Protein AF-A0A396HVI2-F1 (afdb_monomer)

pLDDT: mean 75.85, std 18.49, range [33.06, 92.75]

Mean predicted aligned error: 13.41 Å

Nearest PDB structures (foldseek):
  4oe9-assembly2_B  TM=3.916E-01  e=4.021E+00  Homo sapiens
  8y6v-assembly1_F  TM=2.993E-01  e=3.820E+00  Phikzvirus phiKZ

Organism: Medicago truncatula (NCBI:txid3880)

Secondary structure (DSSP, 8-state):
--HHHHHHHHHHHHHHHHHHHHHHHHTT---PPP-TT-----THHHHHH-TTTS-TT-S-GGG-HHHHHHHHHHHHHHS---GGGHHHHHHHHHHHHHHHHHHHIIIIIIS-SSHHHHHHT--TTS-HHHHHHHHHHTTSHHHHHHHHHHHHHHHH------STT--HHHHHHHH--

Sequence (177 aa):
MSLDEYFKRSREQLEAEESENEELDREQEVEGEINYENDDGDNSMEVARMSDLCPLTYTNWKAIPKKKKTIWAYVNKRYIVPEKGQKDVYAIINDAWRRYKWLIKKNHFTKYRNLRERLKNRPDGILEAHFKKLMTYWRYEAIREISHQNAKNIDKQKWRHRAGSISFAVIRERLSK

Foldseek 3Di:
DDPVVVVVVVVVVVVVVVVVVVVVVVVVPPDDDDPPPDPDDDPLLVQLLQCVQNNPLDPDLVVSPVRLVVSVVVCVVVDVDDPVCSVVSSVSSRVSNVVVNVVLCVPQVVVDDDPVRSLVPDDPSHDSVSSNSSNVVCPDPVNVVVVVVVVVVSVPCPDRDPCPPDDPVNVVVVVVD

InterPro domains:
  IPR004252 Probable transposase, Ptta/En/Spm, plant [PF03004] (128-175)

Radius of gyration: 19.96 Å; Cα contacts (8 Å, |Δi|>4): 74; chains: 1; bounding box: 47×50×61 Å

Solvent-accessible surface area (backbone atoms only — not comparable to full-atom values): 10732 Å² total; per-residue (Å²): 133,54,73,67,54,53,55,49,53,53,46,55,50,48,53,51,50,48,54,56,45,55,59,49,45,73,76,54,80,78,78,66,90,71,82,87,78,79,88,69,91,58,72,70,48,53,56,25,60,35,57,88,59,38,49,77,74,54,93,49,75,83,76,47,62,89,36,49,65,57,44,50,54,54,47,57,72,78,40,96,70,61,78,87,49,50,65,58,52,51,50,53,34,48,51,40,30,52,52,50,52,50,49,50,40,54,68,32,52,70,64,35,94,45,70,70,55,26,65,71,58,58,60,89,85,49,59,66,71,48,50,52,51,46,58,56,52,62,63,37,64,71,55,41,49,55,54,49,51,53,53,53,52,56,75,66,56,85,74,74,90,78,60,74,96,52,51,70,68,61,53,51,61,67,71,74,112

Structure (mmCIF, N/CA/C/O backbone):
data_AF-A0A396HVI2-F1
#
_entry.id   AF-A0A396HVI2-F1
#
loop_
_atom_site.group_PDB
_atom_site.id
_atom_site.type_symbol
_atom_site.label_atom_id
_atom_site.label_alt_id
_atom_site.label_comp_id
_atom_site.label_asym_id
_atom_site.label_entity_id
_atom_site.label_seq_id
_atom_site.pdbx_PDB_ins_code
_atom_site.Cartn_x
_atom_site.Cartn_y
_atom_site.Cartn_z
_atom_site.occupancy
_atom_site.B_iso_or_equiv
_atom_site.auth_seq_id
_atom_site.auth_comp_id
_atom_site.auth_asym_id
_atom_site.auth_atom_id
_atom_site.pdbx_PDB_model_num
ATOM 1 N N . MET A 1 1 ? 17.081 29.069 -5.333 1.00 49.12 1 MET A N 1
ATOM 2 C CA . MET A 1 1 ? 17.393 27.762 -4.724 1.00 49.12 1 MET A CA 1
ATOM 3 C C . MET A 1 1 ? 18.249 26.986 -5.694 1.00 49.12 1 MET A C 1
ATOM 5 O O . MET A 1 1 ? 17.825 26.796 -6.831 1.00 49.12 1 MET A O 1
ATOM 9 N N . SER A 1 2 ? 19.450 26.610 -5.266 1.00 59.50 2 SER A N 1
ATOM 10 C CA . SER A 1 2 ? 20.326 25.725 -6.043 1.00 59.50 2 SER A CA 1
ATOM 11 C C . SER A 1 2 ? 19.759 24.298 -6.050 1.00 59.50 2 SER A C 1
ATOM 13 O O . SER A 1 2 ? 19.070 23.904 -5.107 1.00 59.50 2 SER A O 1
ATOM 15 N N . LEU A 1 3 ? 20.049 23.509 -7.088 1.00 40.81 3 LEU A N 1
ATOM 16 C CA . LEU A 1 3 ? 19.709 22.078 -7.133 1.00 40.81 3 LEU A CA 1
ATOM 17 C C . LEU A 1 3 ? 20.265 21.325 -5.915 1.00 40.81 3 LEU A C 1
ATOM 19 O O . LEU A 1 3 ? 19.586 20.460 -5.366 1.00 40.81 3 LEU A O 1
ATOM 23 N N . ASP A 1 4 ? 21.440 21.722 -5.432 1.00 51.38 4 ASP A N 1
ATOM 24 C CA . ASP A 1 4 ? 22.059 21.140 -4.237 1.00 51.38 4 ASP A CA 1
ATOM 25 C C . ASP A 1 4 ? 21.243 21.411 -2.968 1.00 51.38 4 ASP A C 1
ATOM 27 O O . ASP A 1 4 ? 21.142 20.569 -2.078 1.00 51.38 4 ASP A O 1
ATOM 31 N N . GLU A 1 5 ? 20.586 22.566 -2.916 1.00 44.84 5 GLU A N 1
ATOM 32 C CA . GLU A 1 5 ? 19.732 22.995 -1.810 1.00 44.84 5 GLU A CA 1
ATOM 33 C C . GLU A 1 5 ? 18.404 22.217 -1.801 1.00 44.84 5 GLU A C 1
ATOM 35 O O . GLU A 1 5 ? 17.898 21.846 -0.742 1.00 44.84 5 GLU A O 1
ATOM 40 N N . TYR A 1 6 ? 17.879 21.881 -2.987 1.00 52.41 6 TYR A N 1
ATOM 41 C CA . TYR A 1 6 ? 16.713 21.009 -3.154 1.00 52.41 6 TYR A CA 1
ATOM 42 C C . TYR A 1 6 ? 17.008 19.568 -2.718 1.00 52.41 6 TYR A C 1
ATOM 44 O O . TYR A 1 6 ? 16.232 18.980 -1.964 1.00 52.41 6 TYR A O 1
ATOM 52 N N . PHE A 1 7 ? 18.145 19.003 -3.137 1.00 46.81 7 PHE A N 1
ATOM 53 C CA . PHE A 1 7 ? 18.528 17.642 -2.749 1.00 46.81 7 PHE A CA 1
ATOM 54 C C . PHE A 1 7 ? 18.887 17.526 -1.270 1.00 46.81 7 PHE A C 1
ATOM 56 O O . PHE A 1 7 ? 18.621 16.488 -0.668 1.00 46.81 7 PHE A O 1
ATOM 63 N N . LYS A 1 8 ? 19.460 18.575 -0.672 1.00 50.91 8 LYS A N 1
ATOM 64 C CA . LYS A 1 8 ? 19.724 18.621 0.769 1.00 50.91 8 LYS A CA 1
ATOM 65 C C . LYS A 1 8 ? 18.421 18.644 1.568 1.00 50.91 8 LYS A C 1
ATOM 67 O O . LYS A 1 8 ? 18.221 17.781 2.412 1.00 50.91 8 LYS A O 1
ATOM 72 N N . ARG A 1 9 ? 17.483 19.519 1.197 1.00 53.75 9 ARG A N 1
ATOM 73 C CA . ARG A 1 9 ? 16.161 19.608 1.831 1.00 53.75 9 ARG A CA 1
ATOM 74 C C . ARG A 1 9 ? 15.323 18.340 1.641 1.00 53.75 9 ARG A C 1
ATOM 76 O O . ARG A 1 9 ? 14.598 17.948 2.544 1.00 53.75 9 ARG A O 1
ATOM 83 N N . SER A 1 10 ? 15.443 17.674 0.491 1.00 46.75 10 SER A N 1
ATOM 84 C CA . SER A 1 10 ? 14.795 16.379 0.248 1.00 46.75 10 SER A CA 1
ATOM 85 C C . SER A 1 10 ? 15.409 15.251 1.081 1.00 46.75 10 SER A C 1
ATOM 87 O O . SER A 1 10 ? 14.686 14.329 1.438 1.00 46.75 10 SER A O 1
ATOM 89 N N . ARG A 1 11 ? 16.713 15.305 1.388 1.00 53.44 11 ARG A N 1
ATOM 90 C CA . ARG A 1 11 ? 17.387 14.349 2.283 1.00 53.44 11 ARG A CA 1
ATOM 91 C C . ARG A 1 11 ? 16.994 14.569 3.736 1.00 53.44 11 ARG A C 1
ATOM 93 O O . ARG A 1 11 ? 16.612 13.620 4.393 1.00 53.44 11 ARG A O 1
ATOM 100 N N . GLU A 1 12 ? 16.983 15.821 4.181 1.00 63.78 12 GLU A N 1
ATOM 101 C CA . GLU A 1 12 ? 16.553 16.197 5.532 1.00 63.78 12 GLU A CA 1
ATOM 102 C C . GLU A 1 12 ? 15.078 15.831 5.775 1.00 63.78 12 GLU A C 1
ATOM 104 O O . GLU A 1 12 ? 14.719 15.388 6.861 1.00 63.78 12 GLU A O 1
ATOM 109 N N . GLN A 1 13 ? 14.217 15.949 4.754 1.00 50.44 13 GLN A N 1
ATOM 110 C CA . GLN A 1 13 ? 12.833 15.464 4.823 1.00 50.44 13 GLN A CA 1
ATOM 111 C C . GLN A 1 13 ? 12.737 13.938 4.879 1.00 50.44 13 GLN A C 1
ATOM 113 O O . GLN A 1 13 ? 11.903 13.427 5.616 1.00 50.44 13 GLN A O 1
ATOM 118 N N . LEU A 1 14 ? 13.585 13.219 4.138 1.00 53.81 14 LEU A N 1
ATOM 119 C CA . LEU A 1 14 ? 13.638 11.757 4.188 1.00 53.81 14 LEU A CA 1
ATOM 120 C C . LEU A 1 14 ? 14.169 11.255 5.533 1.00 53.81 14 LEU A C 1
ATOM 122 O O . LEU A 1 14 ? 13.610 10.308 6.057 1.00 53.81 14 LEU A O 1
ATOM 126 N N . GLU A 1 15 ? 15.178 11.905 6.112 1.00 69.81 15 GLU A N 1
ATOM 127 C CA . GLU A 1 15 ? 15.745 11.563 7.424 1.00 69.81 15 GLU A CA 1
ATOM 128 C C . GLU A 1 15 ? 14.756 11.873 8.562 1.00 69.81 15 GLU A C 1
ATOM 130 O O . GLU A 1 15 ? 14.606 11.080 9.491 1.00 69.81 15 GLU A O 1
ATOM 135 N N . ALA A 1 16 ? 14.015 12.984 8.466 1.00 64.62 16 ALA A N 1
ATOM 136 C CA . ALA A 1 16 ? 12.929 13.294 9.395 1.00 64.62 16 ALA A CA 1
ATOM 137 C C . ALA A 1 16 ? 11.780 12.275 9.280 1.00 64.62 16 ALA A C 1
ATOM 139 O O . ALA A 1 16 ? 11.329 11.755 10.300 1.00 64.62 16 ALA A O 1
ATOM 140 N N . GLU A 1 17 ? 11.362 11.929 8.056 1.00 53.12 17 GLU A N 1
ATOM 141 C CA . GLU A 1 17 ? 10.369 10.874 7.810 1.00 53.12 17 GLU A CA 1
ATOM 142 C C . GLU A 1 17 ? 10.871 9.496 8.267 1.00 53.12 17 GLU A C 1
ATOM 144 O O . GLU A 1 17 ? 10.080 8.699 8.758 1.00 53.12 17 GLU A O 1
ATOM 149 N N . GLU A 1 18 ? 12.161 9.192 8.131 1.00 60.28 18 GLU A N 1
ATOM 150 C CA . GLU A 1 18 ? 12.766 7.930 8.567 1.00 60.28 18 GLU A CA 1
ATOM 151 C C . GLU A 1 18 ? 12.782 7.836 10.095 1.00 60.28 18 GLU A C 1
ATOM 153 O O . GLU A 1 18 ? 12.349 6.821 10.627 1.00 60.28 18 GLU A O 1
ATOM 158 N N . SER A 1 19 ? 13.123 8.918 10.804 1.00 48.38 19 SER A N 1
ATOM 159 C CA . SER A 1 19 ? 13.062 8.967 12.274 1.00 48.38 19 SER A CA 1
ATOM 160 C C . SER A 1 19 ? 11.633 8.864 12.830 1.00 48.38 19 SER A C 1
ATOM 162 O O . SER A 1 19 ? 11.393 8.153 13.807 1.00 48.38 19 SER A O 1
ATOM 164 N N . GLU A 1 20 ? 10.662 9.506 12.174 1.00 51.38 20 GLU A N 1
ATOM 165 C CA . GLU A 1 20 ? 9.251 9.460 12.569 1.00 51.38 20 GLU A CA 1
ATOM 166 C C . GLU A 1 20 ? 8.643 8.080 12.250 1.00 51.38 20 GLU A C 1
ATOM 168 O O . GLU A 1 20 ? 7.840 7.552 13.020 1.00 51.38 20 GLU A O 1
ATOM 173 N N . ASN A 1 21 ? 9.072 7.443 11.152 1.00 42.28 21 ASN A N 1
ATOM 174 C CA . ASN A 1 21 ? 8.710 6.062 10.829 1.00 42.28 21 ASN A CA 1
ATOM 175 C C . ASN A 1 21 ? 9.375 5.050 11.772 1.00 42.28 21 ASN A C 1
ATOM 177 O O . ASN A 1 21 ? 8.723 4.080 12.124 1.00 42.28 21 ASN A O 1
ATOM 181 N N . GLU A 1 22 ? 10.605 5.275 12.237 1.00 46.59 22 GLU A N 1
ATOM 182 C CA . GLU A 1 22 ? 11.300 4.386 13.181 1.00 46.59 22 GLU A CA 1
ATOM 183 C C . GLU A 1 22 ? 10.662 4.421 14.585 1.00 46.59 22 GLU A C 1
ATOM 185 O O . GLU A 1 22 ? 10.587 3.407 15.284 1.00 46.59 22 GLU A O 1
ATOM 190 N N . GLU A 1 23 ? 10.134 5.579 14.995 1.00 45.97 23 GLU A N 1
ATOM 191 C CA . GLU A 1 23 ? 9.351 5.728 16.226 1.00 45.97 23 GLU A CA 1
ATOM 192 C C . GLU A 1 23 ? 7.940 5.120 16.097 1.00 45.97 23 GLU A C 1
ATOM 194 O O . GLU A 1 23 ? 7.462 4.473 17.029 1.00 45.97 23 GLU A O 1
ATOM 199 N N . LEU A 1 24 ? 7.316 5.217 14.916 1.00 35.12 24 LEU A N 1
ATOM 200 C CA . LEU A 1 24 ? 6.024 4.589 14.600 1.00 35.12 24 LEU A CA 1
ATOM 201 C C . LEU A 1 24 ? 6.107 3.073 14.345 1.00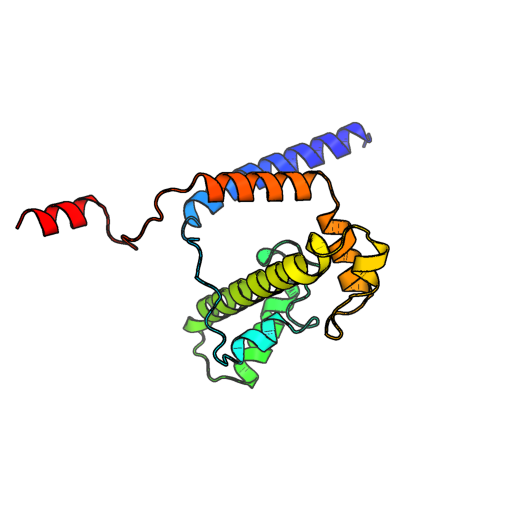 35.12 24 LEU A C 1
ATOM 203 O O . LEU A 1 24 ? 5.126 2.369 14.595 1.00 35.12 24 LEU A O 1
ATOM 207 N N . ASP A 1 25 ? 7.242 2.568 13.864 1.00 38.75 25 ASP A N 1
ATOM 208 C CA . ASP A 1 25 ? 7.501 1.141 13.646 1.00 38.75 25 ASP A CA 1
ATOM 209 C C . ASP A 1 25 ? 7.704 0.415 14.984 1.00 38.75 25 ASP A C 1
ATOM 211 O O . ASP A 1 25 ? 7.215 -0.705 15.145 1.00 38.75 25 ASP A O 1
ATOM 215 N N . ARG A 1 26 ? 8.279 1.083 16.000 1.00 42.12 26 ARG A N 1
ATOM 216 C CA . ARG A 1 26 ? 8.280 0.580 17.391 1.00 42.12 26 ARG A CA 1
ATOM 217 C C . ARG A 1 26 ? 6.870 0.400 17.962 1.00 42.12 26 ARG A C 1
ATOM 219 O O . ARG A 1 26 ? 6.659 -0.486 18.786 1.00 42.12 26 ARG A O 1
ATOM 226 N N . GLU A 1 27 ? 5.900 1.195 17.513 1.00 41.16 27 GLU A N 1
ATOM 227 C CA . GLU A 1 27 ? 4.490 1.065 17.907 1.00 41.16 27 GLU A CA 1
ATOM 228 C C . GLU A 1 27 ? 3.679 0.116 16.992 1.00 41.16 27 GLU A C 1
ATOM 230 O O . GLU A 1 27 ? 2.526 -0.192 17.300 1.00 41.16 27 GLU A O 1
ATOM 235 N N . GLN A 1 28 ? 4.259 -0.383 15.886 1.00 40.81 28 GLN A N 1
ATOM 236 C CA . GLN A 1 28 ? 3.596 -1.241 14.885 1.00 40.81 28 GLN A CA 1
ATOM 237 C C . GLN A 1 28 ? 4.201 -2.647 14.720 1.00 40.81 28 GLN A C 1
ATOM 239 O O . GLN A 1 28 ? 3.742 -3.398 13.855 1.00 40.81 28 GLN A O 1
ATOM 244 N N . GLU A 1 29 ? 5.144 -3.073 15.566 1.00 37.97 29 GLU A N 1
ATOM 245 C CA . GLU A 1 29 ? 5.654 -4.457 15.598 1.00 37.97 29 GLU A CA 1
ATOM 246 C C . GLU A 1 29 ? 4.621 -5.472 16.145 1.00 37.97 29 GLU A C 1
ATOM 248 O O . GLU A 1 29 ? 4.797 -6.123 17.174 1.00 37.97 29 GLU A O 1
ATOM 253 N N . VAL A 1 30 ? 3.531 -5.669 15.402 1.00 39.03 30 VAL A N 1
ATOM 254 C CA . VAL A 1 30 ? 2.713 -6.890 15.417 1.00 39.03 30 VAL A CA 1
ATOM 255 C C . VAL A 1 30 ? 2.383 -7.263 13.971 1.00 39.03 30 VAL A C 1
ATOM 257 O O . VAL A 1 30 ? 1.229 -7.288 13.565 1.00 39.03 30 VAL A O 1
ATOM 260 N N . GLU A 1 31 ? 3.395 -7.574 13.163 1.00 39.44 31 GLU A N 1
ATOM 261 C CA . GLU A 1 31 ? 3.181 -8.285 11.897 1.00 39.44 31 GLU A CA 1
ATOM 262 C C . GLU A 1 31 ? 3.987 -9.576 11.875 1.00 39.44 31 GLU A C 1
ATOM 264 O O . GLU A 1 31 ? 5.091 -9.676 11.342 1.00 39.44 31 GLU A O 1
ATOM 269 N N . GLY A 1 32 ? 3.398 -10.597 12.498 1.00 36.00 32 GLY A N 1
ATOM 270 C CA . GLY A 1 32 ? 3.704 -11.977 12.157 1.00 36.00 32 GLY A CA 1
ATOM 271 C C . GLY A 1 32 ? 3.030 -12.364 10.839 1.00 36.00 32 GLY A C 1
ATOM 272 O O . GLY A 1 32 ? 1.969 -11.831 10.524 1.00 36.00 32 GLY A O 1
ATOM 273 N N . GLU A 1 33 ? 3.617 -13.294 10.073 1.00 36.81 33 GLU A N 1
ATOM 274 C CA . GLU A 1 33 ? 2.933 -13.897 8.920 1.00 36.81 33 GLU A CA 1
ATOM 275 C C . GLU A 1 33 ? 1.576 -14.403 9.378 1.00 36.81 33 GLU A C 1
ATOM 277 O O . GLU A 1 33 ? 1.445 -15.315 10.198 1.00 36.81 33 GLU A O 1
ATOM 282 N N . ILE A 1 34 ? 0.566 -13.790 8.798 1.00 35.66 34 ILE A N 1
ATOM 283 C CA . ILE A 1 34 ? -0.758 -14.346 8.713 1.00 35.66 34 ILE A CA 1
ATOM 284 C C . ILE A 1 34 ? -0.641 -15.385 7.595 1.00 35.66 34 ILE A C 1
ATOM 286 O O . ILE A 1 34 ? -0.255 -15.040 6.480 1.00 35.66 34 ILE A O 1
ATOM 290 N N . ASN A 1 35 ? -0.893 -16.662 7.881 1.00 33.06 35 ASN A N 1
ATOM 291 C CA . ASN A 1 35 ? -1.005 -17.669 6.826 1.00 33.06 35 ASN A CA 1
ATOM 292 C C . ASN A 1 35 ? -2.183 -17.276 5.922 1.00 33.06 35 ASN A C 1
ATOM 294 O O . ASN A 1 35 ? -3.342 -17.364 6.321 1.00 33.06 35 ASN A O 1
ATOM 298 N N . TYR A 1 36 ? -1.871 -16.803 4.714 1.00 46.31 36 TYR A N 1
ATOM 299 C CA . TYR A 1 36 ? -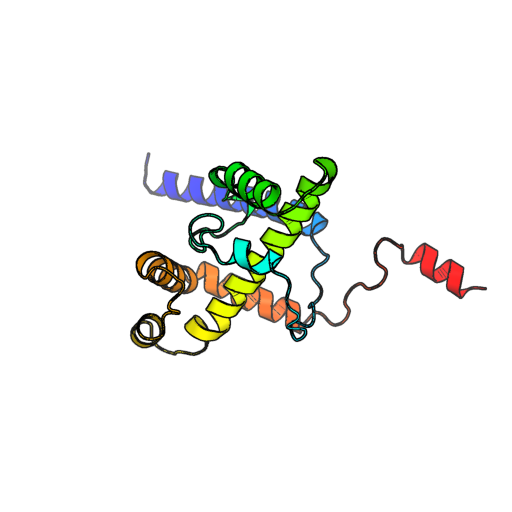2.822 -16.280 3.727 1.00 46.31 36 TYR A CA 1
ATOM 300 C C . TYR A 1 36 ? -3.467 -17.388 2.871 1.00 46.31 36 TYR A C 1
ATOM 302 O O . TYR A 1 36 ? -3.700 -17.177 1.683 1.00 46.31 36 TYR A O 1
ATOM 310 N N . GLU A 1 37 ? -3.700 -18.576 3.435 1.00 37.75 37 GLU A N 1
ATOM 311 C CA . GLU A 1 37 ? -4.298 -19.715 2.712 1.00 37.75 37 GLU A CA 1
ATOM 312 C C . GLU A 1 37 ? -5.804 -19.885 2.951 1.00 37.75 37 GLU A C 1
ATOM 314 O O . GLU A 1 37 ? -6.431 -20.693 2.278 1.00 37.75 37 GLU A O 1
ATOM 319 N N . ASN A 1 38 ? -6.420 -19.083 3.820 1.00 34.91 38 ASN A N 1
ATOM 320 C CA . ASN A 1 38 ? -7.862 -19.165 4.050 1.00 34.91 38 ASN A CA 1
ATOM 321 C C . ASN A 1 38 ? -8.591 -18.137 3.174 1.00 34.91 38 ASN A C 1
ATOM 323 O O . ASN A 1 38 ? -8.769 -16.973 3.544 1.00 34.91 38 ASN A O 1
ATOM 327 N N . ASP A 1 39 ? -8.930 -18.588 1.969 1.00 50.47 39 ASP A N 1
ATOM 328 C CA . ASP A 1 39 ? -9.893 -17.973 1.061 1.00 50.47 39 ASP A CA 1
ATOM 329 C C . ASP A 1 39 ? -11.306 -18.312 1.544 1.00 50.47 39 ASP A C 1
ATOM 331 O O . ASP A 1 39 ? -11.858 -19.334 1.166 1.00 50.47 39 ASP A O 1
ATOM 335 N N . ASP A 1 40 ? -11.878 -17.462 2.396 1.00 33.25 40 ASP A N 1
ATOM 336 C CA . ASP A 1 40 ? -13.290 -17.548 2.769 1.00 33.25 40 ASP A CA 1
ATOM 337 C C . ASP A 1 40 ? -13.925 -16.149 2.719 1.00 33.25 40 ASP A C 1
ATOM 339 O O . ASP A 1 40 ? -13.947 -15.395 3.689 1.00 33.25 40 ASP A O 1
ATOM 343 N N . GLY A 1 41 ? -14.415 -15.782 1.533 1.00 39.22 41 GLY A N 1
ATOM 344 C CA . GLY A 1 41 ? -15.732 -15.153 1.364 1.00 39.22 41 GLY A CA 1
ATOM 345 C C . GLY A 1 41 ? -16.060 -13.805 2.024 1.00 39.22 41 GLY A C 1
ATOM 346 O O . GLY A 1 41 ? -17.235 -13.445 2.033 1.00 39.22 41 GLY A O 1
ATOM 347 N N . ASP A 1 42 ? -15.108 -13.033 2.552 1.00 39.12 42 ASP A N 1
ATOM 348 C CA . ASP A 1 42 ? -15.434 -11.740 3.169 1.00 39.12 42 ASP A CA 1
ATOM 349 C C . ASP A 1 42 ? -15.503 -10.597 2.135 1.00 39.12 42 ASP A C 1
ATOM 351 O O . ASP A 1 42 ? -14.499 -10.103 1.609 1.00 39.12 42 ASP A O 1
ATOM 355 N N . ASN A 1 43 ? -16.725 -10.134 1.872 1.00 43.56 43 ASN A N 1
ATOM 356 C CA . ASN A 1 43 ? -17.064 -9.031 0.968 1.00 43.56 43 ASN A CA 1
ATOM 357 C C . ASN A 1 43 ? -16.404 -7.688 1.384 1.00 43.56 43 ASN A C 1
ATOM 359 O O . ASN A 1 43 ? -16.316 -6.746 0.591 1.00 43.56 43 ASN A O 1
ATOM 363 N N . SER A 1 44 ? -15.859 -7.605 2.605 1.00 47.56 44 SER A N 1
ATOM 364 C CA . SER A 1 44 ? -14.961 -6.536 3.075 1.00 47.56 44 SER A CA 1
ATOM 365 C C . SER A 1 44 ? -13.708 -6.371 2.200 1.00 47.56 44 SER A C 1
ATOM 367 O O . SER A 1 44 ? -13.195 -5.258 2.046 1.00 47.56 44 SER A O 1
ATOM 369 N N . MET A 1 45 ? -13.237 -7.455 1.565 1.00 59.81 45 MET A N 1
ATOM 370 C CA . MET A 1 45 ? -12.097 -7.421 0.642 1.00 59.81 45 MET A CA 1
ATOM 371 C C . MET A 1 45 ? -12.400 -6.692 -0.672 1.00 59.81 45 MET A C 1
ATOM 373 O O . MET A 1 45 ? -11.468 -6.217 -1.326 1.00 59.81 45 MET A O 1
ATOM 377 N N . GLU A 1 46 ? -13.669 -6.586 -1.078 1.00 75.62 46 GLU A N 1
ATOM 378 C CA . GLU A 1 46 ? -14.048 -5.980 -2.360 1.00 75.62 46 GLU A CA 1
ATOM 379 C C . GLU A 1 46 ? -13.687 -4.485 -2.387 1.00 75.62 46 GLU A C 1
ATOM 381 O O . GLU A 1 46 ? -13.056 -4.011 -3.333 1.00 75.62 46 GLU A O 1
ATOM 386 N N . VAL A 1 47 ? -13.971 -3.762 -1.295 1.00 84.56 47 VAL A N 1
ATOM 387 C CA . VAL A 1 47 ? -13.701 -2.315 -1.153 1.00 84.56 47 VAL A CA 1
ATOM 388 C C . VAL A 1 47 ? -12.227 -1.991 -1.373 1.00 84.56 47 VAL A C 1
ATOM 390 O O . VAL A 1 47 ? -11.890 -1.038 -2.075 1.00 84.56 47 VAL A O 1
ATOM 393 N N . ALA A 1 48 ? -11.344 -2.822 -0.819 1.00 85.44 48 ALA A N 1
ATOM 394 C CA . ALA A 1 48 ? -9.901 -2.659 -0.938 1.00 85.44 48 ALA A CA 1
ATOM 395 C C . ALA A 1 48 ? -9.382 -2.854 -2.375 1.00 85.44 48 ALA A C 1
ATOM 397 O O . ALA A 1 48 ? -8.308 -2.351 -2.716 1.00 85.44 48 ALA A O 1
ATOM 398 N N . ARG A 1 49 ? -10.134 -3.569 -3.224 1.00 86.81 49 ARG A N 1
ATOM 399 C CA . ARG A 1 49 ? -9.794 -3.816 -4.634 1.00 86.81 49 ARG A CA 1
ATOM 400 C C . ARG A 1 49 ? -10.328 -2.731 -5.572 1.00 86.81 49 ARG A C 1
ATOM 402 O O . ARG A 1 49 ? -9.800 -2.579 -6.674 1.00 86.81 49 ARG A O 1
ATOM 409 N N . MET A 1 50 ? -11.326 -1.953 -5.145 1.00 86.62 50 MET A N 1
ATOM 410 C CA . MET A 1 50 ? -11.925 -0.885 -5.950 1.00 86.62 50 MET A CA 1
ATOM 411 C C . MET A 1 50 ? -10.936 0.269 -6.154 1.00 86.62 50 MET A C 1
ATOM 413 O O . MET A 1 50 ? -10.579 0.972 -5.207 1.00 86.62 50 MET A O 1
ATOM 417 N N . SER A 1 51 ? -10.532 0.528 -7.403 1.00 81.81 51 SER A N 1
ATOM 418 C CA . SER A 1 51 ? -9.565 1.593 -7.725 1.00 81.81 51 SER A CA 1
ATOM 419 C C . SER A 1 51 ? -10.031 2.991 -7.324 1.00 81.81 51 SER A C 1
ATOM 421 O O . SER A 1 51 ? -9.208 3.862 -7.024 1.00 81.81 51 SER A O 1
ATOM 423 N N . ASP A 1 52 ? -11.343 3.208 -7.314 1.00 83.94 52 ASP A N 1
ATOM 424 C CA . ASP A 1 52 ? -11.944 4.508 -7.029 1.00 83.94 52 ASP A CA 1
ATOM 425 C C . ASP A 1 52 ? -11.905 4.841 -5.544 1.00 83.94 52 ASP A C 1
ATOM 427 O O . ASP A 1 52 ? -11.732 6.006 -5.188 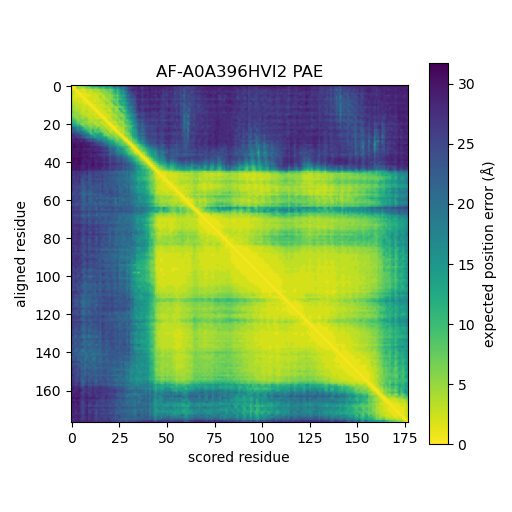1.00 83.94 52 ASP A O 1
ATOM 431 N N . LEU A 1 53 ? -11.986 3.829 -4.682 1.00 85.12 53 LEU A N 1
ATOM 432 C CA . LEU A 1 53 ? -11.951 3.979 -3.230 1.00 85.12 53 LEU A CA 1
ATOM 433 C C . LEU A 1 53 ? -10.526 3.807 -2.697 1.00 85.12 53 LEU A C 1
ATOM 435 O O . LEU A 1 53 ? -10.012 4.692 -2.011 1.00 85.12 53 LEU A O 1
ATOM 439 N N . CYS A 1 54 ? -9.861 2.723 -3.100 1.00 86.50 54 CYS A N 1
ATOM 440 C CA . CYS A 1 54 ? -8.548 2.297 -2.620 1.00 86.50 54 CYS A CA 1
ATOM 441 C C . CYS A 1 54 ? -7.529 2.198 -3.776 1.00 86.50 54 CYS A C 1
ATOM 443 O O . CYS A 1 54 ? -7.064 1.114 -4.135 1.00 86.50 54 CYS A O 1
ATOM 445 N N . PRO A 1 55 ? -7.142 3.333 -4.386 1.00 86.69 55 PRO A N 1
ATOM 446 C CA . PRO A 1 55 ? -6.210 3.351 -5.507 1.00 86.69 55 PRO A CA 1
ATOM 447 C C . PRO A 1 55 ? -4.854 2.741 -5.140 1.00 86.69 55 PRO A C 1
ATOM 449 O O . PRO A 1 55 ? -4.167 3.184 -4.220 1.00 86.69 55 PRO A O 1
ATOM 452 N N . LEU A 1 56 ? -4.420 1.761 -5.931 1.00 86.81 56 LEU A N 1
ATOM 453 C CA . LEU A 1 56 ? -3.127 1.095 -5.746 1.00 86.81 56 LEU A CA 1
ATOM 454 C C . LEU A 1 56 ? -1.923 2.012 -6.016 1.00 86.81 56 LEU A C 1
ATOM 456 O O . LEU A 1 56 ? -0.807 1.672 -5.646 1.00 86.81 56 LEU A O 1
ATOM 460 N N . THR A 1 57 ? -2.138 3.167 -6.649 1.00 83.88 57 THR A N 1
ATOM 461 C CA . THR A 1 57 ? -1.087 4.121 -7.036 1.00 83.88 57 THR A CA 1
ATOM 462 C C . THR A 1 57 ? -0.426 4.843 -5.866 1.00 83.88 57 THR A C 1
ATOM 464 O O . THR A 1 57 ? 0.647 5.416 -6.053 1.00 83.88 57 THR A O 1
ATOM 467 N N . TYR A 1 58 ? -1.046 4.836 -4.686 1.00 83.62 58 TYR A N 1
ATOM 468 C CA . TYR A 1 58 ? -0.444 5.353 -3.458 1.00 83.62 58 TYR A CA 1
ATOM 469 C C . TYR A 1 58 ? 0.566 4.361 -2.913 1.00 83.62 58 TYR A C 1
ATOM 471 O O . TYR A 1 58 ? 0.410 3.167 -3.121 1.00 83.62 58 TYR A O 1
ATOM 479 N N . THR A 1 59 ? 1.580 4.815 -2.188 1.00 78.69 59 THR A N 1
ATOM 480 C CA . THR A 1 59 ? 2.560 3.934 -1.533 1.00 78.69 59 THR A CA 1
ATOM 481 C C . THR A 1 59 ? 2.090 3.543 -0.135 1.00 78.69 59 THR A C 1
ATOM 483 O O . THR A 1 59 ? 2.068 2.356 0.182 1.00 78.69 59 THR A O 1
ATOM 486 N N . ASN A 1 60 ? 1.589 4.517 0.630 1.00 79.62 60 ASN A N 1
ATOM 487 C CA . ASN A 1 60 ? 1.151 4.381 2.019 1.00 79.62 60 ASN A CA 1
ATOM 488 C C . ASN A 1 60 ? -0.375 4.584 2.160 1.00 79.62 60 ASN A C 1
ATOM 490 O O . ASN A 1 60 ? -0.948 5.470 1.525 1.00 79.62 60 ASN A O 1
ATOM 494 N N . TRP A 1 61 ? -1.034 3.800 3.018 1.00 79.94 61 TRP A N 1
ATOM 495 C CA . TRP A 1 61 ? -2.457 3.960 3.359 1.00 79.94 61 TRP A CA 1
ATOM 496 C C . TRP A 1 61 ? -2.762 5.314 4.012 1.00 79.94 61 TRP A C 1
ATOM 498 O O . TRP A 1 61 ? -3.796 5.934 3.745 1.00 79.94 61 TRP A O 1
ATOM 508 N N . LYS A 1 62 ? -1.828 5.826 4.825 1.00 81.12 62 LYS A N 1
ATOM 509 C CA . LYS A 1 62 ? -1.913 7.169 5.416 1.00 81.12 62 LYS A CA 1
ATOM 510 C C . LYS A 1 62 ? -2.003 8.255 4.338 1.00 81.12 62 LYS A C 1
ATOM 512 O O . LYS A 1 62 ? -2.693 9.247 4.549 1.00 81.12 62 LYS A O 1
ATOM 517 N N . ALA A 1 63 ? -1.419 8.013 3.158 1.00 79.31 63 ALA A N 1
ATOM 518 C CA . ALA A 1 63 ? -1.462 8.906 2.001 1.00 79.31 63 ALA A CA 1
ATOM 519 C C . ALA A 1 63 ? -2.781 8.844 1.200 1.00 79.31 63 ALA A C 1
ATOM 521 O O . ALA A 1 63 ? -2.928 9.579 0.225 1.00 79.31 63 ALA A O 1
ATOM 522 N N . ILE A 1 64 ? -3.787 8.079 1.654 1.00 78.00 64 ILE A N 1
ATOM 523 C CA . ILE A 1 64 ? -5.159 8.071 1.112 1.00 78.00 64 ILE A CA 1
ATOM 524 C C . ILE A 1 64 ? -6.132 8.936 1.968 1.00 78.00 64 ILE A C 1
ATOM 526 O O . ILE A 1 64 ? -7.265 8.526 2.207 1.00 78.00 64 ILE A O 1
ATOM 530 N N . PRO A 1 65 ? -5.794 10.146 2.479 1.00 65.69 65 PRO A N 1
ATOM 531 C CA . PRO A 1 65 ? -6.680 10.851 3.409 1.00 65.69 65 PRO A CA 1
ATOM 532 C C . PRO A 1 65 ? -7.928 11.412 2.717 1.00 65.69 65 PRO A C 1
ATOM 534 O O . PRO A 1 65 ? -9.014 11.382 3.291 1.00 65.69 65 PRO A O 1
ATOM 537 N N . LYS A 1 66 ? -7.812 11.851 1.454 1.00 68.50 66 LYS A N 1
ATOM 538 C CA . LYS A 1 66 ? -8.926 12.467 0.709 1.00 68.50 66 LYS A CA 1
ATOM 539 C C . LYS A 1 66 ? -10.094 11.506 0.460 1.00 68.50 66 LYS A C 1
ATOM 541 O O . LYS A 1 66 ? -11.218 11.966 0.304 1.00 68.50 66 LYS A O 1
ATOM 546 N N . LYS A 1 67 ? -9.844 10.191 0.446 1.00 70.88 67 LYS A N 1
ATOM 547 C CA . LYS A 1 67 ? -10.862 9.174 0.139 1.00 70.88 67 LYS A CA 1
ATOM 548 C C . LYS A 1 67 ? -11.380 8.416 1.361 1.00 70.88 67 LYS A C 1
ATOM 550 O O . LYS A 1 67 ? -12.370 7.710 1.226 1.00 70.88 67 LYS A O 1
ATOM 555 N N . LYS A 1 68 ? -10.799 8.599 2.558 1.00 80.19 68 LYS A N 1
ATOM 556 C CA . LYS A 1 68 ? -11.270 7.933 3.793 1.00 80.19 68 LYS A CA 1
ATOM 557 C C . LYS A 1 68 ? -12.748 8.207 4.075 1.00 80.19 68 LYS A C 1
ATOM 559 O O . LYS A 1 68 ? -13.497 7.275 4.336 1.00 80.19 68 LYS A O 1
ATOM 564 N N . LYS A 1 69 ? -13.192 9.459 3.906 1.00 83.62 69 LYS A N 1
ATOM 565 C CA . LYS A 1 69 ? -14.610 9.838 4.046 1.00 83.62 69 LYS A CA 1
ATOM 566 C C . LYS A 1 69 ? -15.510 9.106 3.043 1.00 83.62 69 LYS A C 1
ATOM 568 O O . LYS A 1 69 ? -16.576 8.631 3.414 1.00 83.62 69 LYS A O 1
ATOM 573 N N . THR A 1 70 ? -15.068 8.978 1.793 1.00 87.81 70 THR A N 1
ATOM 574 C CA . THR A 1 70 ? -15.800 8.263 0.735 1.00 87.81 70 THR A CA 1
ATOM 575 C C . THR A 1 70 ? -15.854 6.759 0.999 1.00 87.81 70 THR A C 1
ATOM 577 O O . THR A 1 70 ? -16.905 6.152 0.828 1.00 87.81 70 THR A O 1
ATOM 580 N N . ILE A 1 71 ? -14.750 6.169 1.469 1.00 88.75 71 ILE A N 1
ATOM 581 C CA . ILE A 1 71 ? -14.684 4.765 1.897 1.00 88.75 71 ILE A CA 1
ATOM 582 C C . ILE A 1 71 ? -15.672 4.525 3.044 1.00 88.75 71 ILE A C 1
ATOM 584 O O . ILE A 1 71 ? -16.459 3.588 2.983 1.00 88.75 71 ILE A O 1
ATOM 588 N N . TRP A 1 72 ? -15.687 5.399 4.054 1.00 89.62 72 TRP A N 1
ATOM 589 C CA . TRP A 1 72 ? -16.609 5.289 5.186 1.00 89.62 72 TRP A CA 1
ATOM 590 C C . TRP A 1 72 ? -18.077 5.393 4.769 1.00 89.62 72 TRP A C 1
ATOM 592 O O . TRP A 1 72 ? -18.894 4.573 5.177 1.00 89.62 72 TRP A O 1
ATOM 602 N N . ALA A 1 73 ? -18.409 6.348 3.896 1.00 89.62 73 ALA A N 1
ATOM 603 C CA . ALA A 1 73 ? -19.755 6.472 3.343 1.00 89.62 73 ALA A CA 1
ATOM 604 C C . ALA A 1 73 ? -20.172 5.223 2.546 1.00 89.62 73 ALA A C 1
ATOM 606 O O . ALA A 1 73 ? -21.313 4.777 2.649 1.00 89.62 73 ALA A O 1
ATOM 607 N N . TYR A 1 74 ? -19.246 4.631 1.782 1.00 90.06 74 TYR A N 1
ATOM 608 C CA . TYR A 1 74 ? -19.495 3.390 1.049 1.00 90.06 74 TYR A CA 1
ATOM 609 C C . TYR A 1 74 ? -19.764 2.208 1.988 1.00 90.06 74 TYR A C 1
ATOM 611 O O . TYR A 1 74 ? -20.717 1.460 1.771 1.00 90.06 74 TYR A O 1
ATOM 619 N N . VAL A 1 75 ? -18.960 2.060 3.046 1.00 89.19 75 VAL A N 1
ATOM 620 C CA . VAL A 1 75 ? -19.139 1.004 4.052 1.00 89.19 75 VAL A CA 1
ATOM 621 C C . VAL A 1 75 ? -20.488 1.156 4.750 1.00 89.19 75 VAL A C 1
ATOM 623 O O . VAL A 1 75 ? -21.260 0.206 4.756 1.00 89.19 75 VAL A O 1
ATOM 626 N N . ASN A 1 76 ? -20.833 2.353 5.232 1.00 88.62 76 ASN A N 1
ATOM 627 C CA . ASN A 1 76 ? -22.109 2.588 5.923 1.00 88.62 76 ASN A CA 1
ATOM 628 C C . ASN A 1 76 ? -23.343 2.424 5.028 1.00 88.62 76 ASN A C 1
ATOM 630 O O . ASN A 1 76 ? -24.439 2.184 5.524 1.00 88.62 76 ASN A O 1
ATOM 634 N N . LYS A 1 77 ? -23.188 2.542 3.704 1.00 90.31 77 LYS A N 1
ATOM 635 C CA . LYS A 1 77 ? -24.268 2.241 2.758 1.00 90.31 77 LYS A CA 1
ATOM 636 C C . LYS A 1 77 ? -24.566 0.739 2.677 1.00 90.31 77 LYS A C 1
ATOM 638 O O . LYS A 1 77 ? -25.697 0.368 2.382 1.00 90.31 77 LYS A O 1
ATOM 643 N N . ARG A 1 78 ? -23.557 -0.117 2.873 1.00 88.00 78 ARG A N 1
ATOM 644 C CA . ARG A 1 78 ? -23.679 -1.582 2.754 1.00 88.00 78 ARG A CA 1
ATOM 645 C C . ARG A 1 78 ? -23.812 -2.294 4.098 1.00 88.00 78 ARG A C 1
ATOM 647 O O . ARG A 1 78 ? -24.385 -3.376 4.144 1.00 88.00 78 ARG A O 1
ATOM 654 N N . TYR A 1 79 ? -23.296 -1.698 5.166 1.00 86.56 79 TYR A N 1
ATOM 655 C CA . TYR A 1 79 ? -23.184 -2.313 6.481 1.00 86.56 79 TYR A CA 1
ATOM 656 C C . TYR A 1 79 ? -23.658 -1.348 7.565 1.00 86.56 79 TYR A C 1
ATOM 658 O O . TYR A 1 79 ? -23.380 -0.151 7.514 1.00 86.56 79 TYR A O 1
ATOM 666 N N . ILE A 1 80 ? -24.330 -1.879 8.586 1.00 88.56 80 ILE A N 1
ATOM 667 C CA . ILE A 1 80 ? -24.718 -1.110 9.771 1.00 88.56 80 ILE A CA 1
ATOM 668 C C . ILE A 1 80 ? -23.554 -1.181 10.762 1.00 88.56 80 ILE A C 1
ATOM 670 O O . ILE A 1 80 ? -23.469 -2.104 11.571 1.00 88.56 80 ILE A O 1
ATOM 674 N N . VAL A 1 81 ? -22.624 -0.229 10.665 1.00 87.19 81 VAL A N 1
ATOM 675 C CA . VAL A 1 81 ? -21.437 -0.170 11.528 1.00 87.19 81 VAL A CA 1
ATOM 676 C C . VAL A 1 81 ? -21.592 0.964 12.546 1.00 87.19 81 VAL A C 1
ATOM 678 O O . VAL A 1 81 ? -21.806 2.111 12.153 1.00 87.19 81 VAL A O 1
ATOM 681 N N . PRO A 1 82 ? -21.460 0.692 13.858 1.00 88.94 82 PRO A N 1
ATOM 682 C CA . PRO A 1 82 ? -21.395 1.744 14.866 1.00 88.94 82 PRO A CA 1
ATOM 683 C C . PRO A 1 82 ? -20.201 2.674 14.624 1.00 88.94 82 PRO A C 1
ATOM 685 O O . PRO A 1 82 ? -19.117 2.210 14.279 1.00 88.94 82 PRO A O 1
ATOM 688 N N . GLU A 1 83 ? -20.344 3.969 14.904 1.00 88.75 83 GLU A N 1
ATOM 689 C CA . GLU A 1 83 ? -19.272 4.953 14.678 1.00 88.75 83 GLU A CA 1
ATOM 690 C C . GLU A 1 83 ? -17.961 4.598 15.404 1.00 88.75 83 GLU A C 1
ATOM 692 O O . GLU A 1 83 ? -16.874 4.753 14.847 1.00 88.75 83 GLU A O 1
ATOM 697 N N . LYS A 1 84 ? -18.058 3.998 16.599 1.00 90.00 84 LYS A N 1
ATOM 698 C CA . LYS A 1 84 ? -16.903 3.483 17.355 1.00 90.00 84 LYS A CA 1
ATOM 699 C C . LYS A 1 84 ? -16.051 2.465 16.581 1.00 90.00 84 LYS A C 1
ATOM 701 O O . LYS A 1 84 ? -14.854 2.385 16.828 1.00 90.00 84 LYS A O 1
ATOM 706 N N . GLY A 1 85 ? -16.644 1.728 15.638 1.00 86.50 85 GLY A N 1
ATOM 707 C CA . GLY A 1 85 ? -15.968 0.722 14.812 1.00 86.50 85 GLY A CA 1
ATOM 708 C C . GLY A 1 85 ? -15.255 1.294 13.585 1.00 86.50 85 GLY A C 1
ATOM 709 O O . GLY A 1 85 ? -14.656 0.546 12.818 1.00 86.50 85 GLY A O 1
ATOM 710 N N . GLN A 1 86 ? -15.292 2.614 13.368 1.00 88.44 86 GLN A N 1
ATOM 711 C CA . GLN A 1 86 ? -14.676 3.233 12.192 1.00 88.44 86 GLN A CA 1
ATOM 712 C C . GLN A 1 86 ? -13.171 2.948 12.092 1.00 88.44 86 GLN A C 1
ATOM 714 O O . GLN A 1 86 ? -12.653 2.706 10.999 1.00 88.44 86 GLN A O 1
ATOM 719 N N . LYS A 1 87 ? -12.463 2.973 13.227 1.00 89.19 87 LYS A N 1
ATOM 720 C CA . LYS A 1 87 ? -11.024 2.683 13.264 1.00 89.19 87 LYS A CA 1
ATOM 721 C C . LYS A 1 87 ? -10.736 1.249 12.820 1.00 89.19 87 LYS A C 1
ATOM 723 O O . LYS A 1 87 ? -9.867 1.054 11.972 1.00 89.19 87 LYS A O 1
ATOM 728 N N . ASP A 1 88 ? -11.511 0.292 13.320 1.00 87.31 88 ASP A N 1
ATOM 729 C CA . ASP A 1 88 ? -11.360 -1.129 12.996 1.00 87.31 88 ASP A CA 1
ATOM 730 C C . ASP A 1 88 ? -11.657 -1.393 11.517 1.00 87.31 88 ASP A C 1
ATOM 732 O O . ASP A 1 88 ? -10.886 -2.065 10.837 1.00 87.31 88 ASP A O 1
ATOM 736 N N . VAL A 1 89 ? -12.705 -0.768 10.971 1.00 88.56 89 VAL A N 1
ATOM 737 C CA . VAL A 1 89 ? -13.018 -0.839 9.536 1.00 88.56 89 VAL A CA 1
ATOM 738 C C . VAL A 1 89 ? -11.851 -0.338 8.687 1.00 88.56 89 VAL A C 1
ATOM 740 O O . VAL A 1 89 ? -11.464 -0.990 7.718 1.00 88.56 89 VAL A O 1
ATOM 743 N N . TYR A 1 90 ? -11.249 0.803 9.034 1.00 88.69 90 TYR A N 1
ATOM 744 C CA . TYR A 1 90 ? -10.083 1.285 8.292 1.00 88.69 90 TYR A CA 1
ATOM 745 C C . TYR A 1 90 ? -8.872 0.361 8.427 1.00 88.69 90 TYR A C 1
ATOM 747 O O . TYR A 1 90 ? -8.114 0.254 7.463 1.00 88.69 90 TYR A O 1
ATOM 755 N N . ALA A 1 91 ? -8.679 -0.289 9.577 1.00 87.12 91 ALA A N 1
ATOM 756 C CA . ALA A 1 91 ? -7.611 -1.266 9.768 1.00 87.12 91 ALA A CA 1
ATOM 757 C C . ALA A 1 91 ? -7.819 -2.501 8.876 1.00 87.12 91 ALA A C 1
ATOM 759 O O . ALA A 1 91 ? -6.899 -2.887 8.156 1.00 87.12 91 ALA A O 1
ATOM 760 N N . ILE A 1 92 ? -9.042 -3.038 8.831 1.00 87.38 92 ILE A N 1
ATOM 761 C CA . ILE A 1 92 ? -9.418 -4.175 7.975 1.00 87.38 92 ILE A CA 1
ATOM 762 C C . ILE A 1 92 ? -9.204 -3.837 6.495 1.00 87.38 92 ILE A C 1
ATOM 764 O O . ILE A 1 92 ? -8.574 -4.599 5.762 1.00 87.38 92 ILE A O 1
ATOM 768 N N . ILE A 1 93 ? -9.675 -2.669 6.043 1.00 89.69 93 ILE A N 1
ATOM 769 C CA . ILE A 1 93 ? -9.518 -2.259 4.639 1.00 89.69 93 ILE A CA 1
ATOM 770 C C . ILE A 1 93 ? -8.043 -2.011 4.302 1.00 89.69 93 ILE A C 1
ATOM 772 O O . ILE A 1 93 ? -7.601 -2.377 3.213 1.00 89.69 93 ILE A O 1
ATOM 776 N N . ASN A 1 94 ? -7.271 -1.413 5.215 1.00 89.62 94 ASN A N 1
ATOM 777 C CA . ASN A 1 94 ? -5.834 -1.216 5.031 1.00 89.62 94 ASN A CA 1
ATOM 778 C C . ASN A 1 94 ? -5.112 -2.554 4.836 1.00 89.62 94 ASN A C 1
ATOM 780 O O . ASN A 1 94 ? -4.361 -2.715 3.873 1.00 89.62 94 ASN A O 1
ATOM 784 N N . ASP A 1 95 ? -5.367 -3.519 5.715 1.00 86.38 95 ASP A N 1
ATOM 785 C CA . ASP A 1 95 ? -4.780 -4.853 5.629 1.00 86.38 95 ASP A CA 1
ATOM 786 C C . ASP A 1 95 ? -5.184 -5.556 4.320 1.00 86.38 95 ASP A C 1
ATOM 788 O O . ASP A 1 95 ? -4.324 -5.974 3.540 1.00 86.38 95 ASP A O 1
ATOM 792 N N . ALA A 1 96 ? -6.474 -5.553 3.970 1.00 89.12 96 ALA A N 1
ATOM 793 C CA . ALA A 1 96 ? -6.952 -6.091 2.695 1.00 89.12 96 ALA A CA 1
ATOM 794 C C . ALA A 1 96 ? -6.294 -5.411 1.475 1.00 89.12 96 ALA A C 1
ATOM 796 O O . ALA A 1 96 ? -5.928 -6.078 0.503 1.00 89.12 96 ALA A O 1
ATOM 797 N N . TRP A 1 97 ? -6.082 -4.093 1.521 1.00 90.06 97 TRP A N 1
ATOM 798 C CA . TRP A 1 97 ? -5.418 -3.338 0.455 1.00 90.06 97 TRP A CA 1
ATOM 799 C C . TRP A 1 97 ? -3.928 -3.681 0.339 1.00 90.06 97 TRP A C 1
ATOM 801 O O . TRP A 1 97 ? -3.413 -3.850 -0.773 1.00 90.06 97 TRP A O 1
ATOM 811 N N . ARG A 1 98 ? -3.231 -3.842 1.471 1.00 88.88 98 ARG A N 1
ATOM 812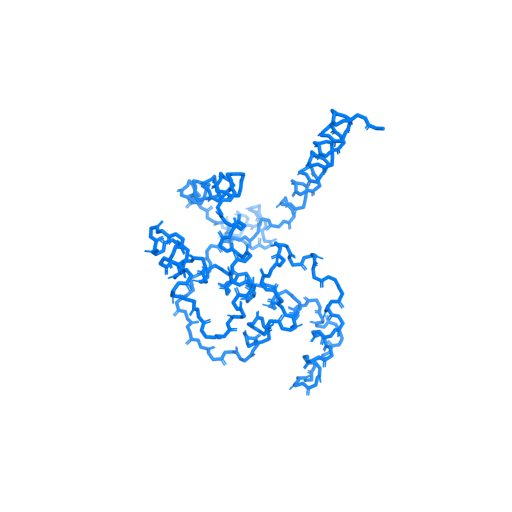 C CA . ARG A 1 98 ? -1.829 -4.292 1.514 1.00 88.88 98 ARG A CA 1
ATOM 813 C C . ARG A 1 98 ? -1.681 -5.705 0.958 1.00 88.88 98 ARG A C 1
ATOM 815 O O . ARG A 1 98 ? -0.822 -5.924 0.100 1.00 88.88 98 ARG A O 1
ATOM 822 N N . ARG A 1 99 ? -2.558 -6.628 1.360 1.00 87.88 99 ARG A N 1
ATOM 823 C CA . ARG A 1 99 ? -2.615 -8.000 0.827 1.00 87.88 99 ARG A CA 1
ATOM 824 C C . ARG A 1 99 ? -2.861 -8.007 -0.674 1.00 87.88 99 ARG A C 1
ATOM 826 O O . ARG A 1 99 ? -2.153 -8.689 -1.412 1.00 87.88 99 ARG A O 1
ATOM 833 N N . TYR A 1 100 ? -3.806 -7.197 -1.149 1.00 90.12 100 TYR A N 1
ATOM 834 C CA . TYR A 1 100 ? -4.089 -7.099 -2.576 1.00 90.12 100 TYR A CA 1
ATOM 835 C C . TYR A 1 100 ? -2.874 -6.585 -3.358 1.00 90.12 100 TYR A C 1
ATOM 837 O O . TYR A 1 100 ? -2.468 -7.197 -4.345 1.00 90.12 100 TYR A O 1
ATOM 845 N N . LYS A 1 101 ? -2.206 -5.526 -2.886 1.00 88.06 101 LYS A N 1
ATOM 846 C CA . LYS A 1 101 ? -0.950 -5.050 -3.489 1.00 88.06 101 LYS A CA 1
ATOM 847 C C . LYS A 1 101 ? 0.143 -6.108 -3.522 1.00 88.06 101 LYS A C 1
ATOM 849 O O . LYS A 1 101 ? 0.833 -6.228 -4.537 1.00 88.06 101 LYS A O 1
ATOM 854 N N . TRP A 1 102 ? 0.318 -6.840 -2.425 1.00 88.31 102 TRP A N 1
ATOM 855 C CA . TRP A 1 102 ? 1.280 -7.931 -2.350 1.00 88.31 102 TRP A CA 1
ATOM 856 C C . TRP A 1 102 ? 0.968 -9.007 -3.393 1.00 88.31 102 TRP A C 1
ATOM 858 O O . TRP A 1 102 ? 1.863 -9.392 -4.146 1.00 88.31 102 TRP A O 1
ATOM 868 N N . LEU A 1 103 ? -0.301 -9.406 -3.523 1.00 89.88 103 LEU A N 1
ATOM 869 C CA . LEU A 1 103 ? -0.751 -10.375 -4.521 1.00 89.88 103 LEU A CA 1
ATOM 870 C C . LEU A 1 103 ? -0.440 -9.898 -5.946 1.00 89.88 103 LEU A C 1
ATOM 872 O O . LEU A 1 103 ? 0.099 -10.658 -6.752 1.00 89.88 103 LEU A O 1
ATOM 876 N N . ILE A 1 104 ? -0.696 -8.619 -6.244 1.00 91.00 104 ILE A N 1
ATOM 877 C CA . ILE A 1 104 ? -0.356 -8.031 -7.545 1.00 91.00 104 ILE A CA 1
ATOM 878 C C . ILE A 1 104 ? 1.156 -8.055 -7.791 1.00 91.00 104 ILE A C 1
ATOM 880 O O . ILE A 1 104 ? 1.600 -8.431 -8.880 1.00 91.00 104 ILE A O 1
ATOM 884 N N . LYS A 1 105 ? 1.967 -7.702 -6.788 1.00 89.06 105 LYS A N 1
ATOM 885 C CA . LYS A 1 105 ? 3.431 -7.751 -6.895 1.00 89.06 105 LYS A CA 1
ATOM 886 C C . LYS A 1 105 ? 3.913 -9.183 -7.145 1.00 89.06 105 LYS A C 1
ATOM 888 O O . LYS A 1 105 ? 4.686 -9.396 -8.078 1.00 89.06 105 LYS A O 1
ATOM 893 N N . LYS A 1 106 ? 3.408 -10.161 -6.389 1.00 88.69 106 LYS A N 1
ATOM 894 C CA . LYS A 1 106 ? 3.756 -11.585 -6.515 1.00 88.69 106 LYS A CA 1
ATOM 895 C C . LYS A 1 106 ? 3.407 -12.145 -7.899 1.00 88.69 106 LYS A C 1
ATOM 897 O O . LYS A 1 106 ? 4.250 -12.733 -8.579 1.00 88.69 106 LYS A O 1
ATOM 902 N N . ASN A 1 107 ? 2.173 -11.925 -8.344 1.00 89.56 107 ASN A N 1
ATOM 903 C CA . ASN A 1 107 ? 1.647 -12.569 -9.548 1.00 89.56 107 ASN A CA 1
ATOM 904 C C . ASN A 1 107 ? 2.051 -11.862 -10.846 1.00 89.56 107 ASN A C 1
ATOM 906 O O . ASN A 1 107 ? 2.111 -12.510 -11.891 1.00 89.56 107 ASN A O 1
ATOM 910 N N . HIS A 1 108 ? 2.341 -10.557 -10.796 1.00 90.38 108 HIS A N 1
ATOM 911 C CA . HIS A 1 108 ? 2.550 -9.755 -12.006 1.00 90.38 108 HIS A CA 1
ATOM 912 C C . HIS A 1 108 ? 3.878 -9.005 -12.055 1.00 90.38 108 HIS A C 1
ATOM 914 O O . HIS A 1 108 ? 4.328 -8.686 -13.150 1.00 90.38 108 HIS A O 1
ATOM 920 N N . PHE A 1 109 ? 4.535 -8.731 -10.925 1.00 89.44 109 PHE A N 1
ATOM 921 C CA . PHE A 1 109 ? 5.849 -8.081 -10.936 1.00 89.44 109 PHE A CA 1
ATOM 922 C C . PHE A 1 109 ? 6.990 -9.087 -10.811 1.00 89.44 109 PHE A C 1
ATOM 924 O O . PHE A 1 109 ? 7.899 -9.078 -11.638 1.00 89.44 109 PHE A O 1
ATOM 931 N N . THR A 1 110 ? 6.954 -9.968 -9.812 1.00 88.12 110 THR A N 1
ATOM 932 C CA . THR A 1 110 ? 8.034 -10.942 -9.580 1.00 88.12 110 THR A CA 1
ATOM 933 C C . THR A 1 110 ? 7.970 -12.131 -10.532 1.00 88.12 110 THR A C 1
ATOM 935 O O . THR A 1 110 ? 9.010 -12.686 -10.865 1.00 88.12 110 THR A O 1
ATOM 938 N N . LYS A 1 111 ? 6.773 -12.494 -11.015 1.00 90.19 111 LYS A N 1
ATOM 939 C CA . LYS A 1 111 ? 6.572 -13.631 -11.928 1.00 90.19 111 LYS A CA 1
ATOM 940 C C . LYS A 1 111 ? 7.241 -13.452 -13.296 1.00 90.19 111 LYS A C 1
ATOM 942 O O . LYS A 1 111 ? 7.728 -14.422 -13.863 1.00 90.19 111 LYS A O 1
ATOM 947 N N . TYR A 1 112 ? 7.253 -12.231 -13.836 1.00 89.44 112 TYR A N 1
ATOM 948 C CA . TYR A 1 112 ? 7.768 -11.958 -15.182 1.00 89.44 112 TYR A CA 1
ATOM 949 C C . TYR A 1 112 ? 9.094 -11.203 -15.137 1.00 89.44 112 TYR A C 1
ATOM 951 O O . TYR A 1 112 ? 9.270 -10.251 -14.363 1.00 89.44 112 TYR A O 1
ATOM 959 N N . ARG A 1 113 ? 10.017 -11.587 -16.024 1.00 86.62 113 ARG A N 1
ATOM 960 C CA . ARG A 1 113 ? 11.376 -11.030 -16.065 1.00 86.62 113 ARG A CA 1
ATOM 961 C C . ARG A 1 113 ? 11.382 -9.593 -16.578 1.00 86.62 113 ARG A C 1
ATOM 963 O O . ARG A 1 113 ? 12.033 -8.731 -15.992 1.00 86.62 113 ARG A O 1
ATOM 970 N N . ASN A 1 114 ? 10.623 -9.328 -17.641 1.00 88.69 114 ASN A N 1
ATOM 971 C CA . ASN A 1 114 ? 10.714 -8.082 -18.398 1.00 88.69 114 ASN A CA 1
ATOM 972 C C . ASN A 1 114 ? 9.466 -7.209 -18.232 1.00 88.69 114 ASN A C 1
ATOM 974 O O . ASN A 1 114 ? 8.348 -7.711 -18.154 1.00 88.69 114 ASN A O 1
ATOM 978 N N . LEU A 1 115 ? 9.633 -5.880 -18.273 1.00 88.62 115 LEU A N 1
ATOM 979 C CA . LEU A 1 115 ? 8.514 -4.934 -18.140 1.00 88.62 115 LEU A CA 1
ATOM 980 C C . LEU A 1 115 ? 7.420 -5.166 -19.193 1.00 88.62 115 LEU A C 1
ATOM 982 O O . LEU A 1 115 ? 6.240 -5.097 -18.868 1.00 88.62 115 LEU A O 1
ATOM 986 N N . ARG A 1 116 ? 7.801 -5.490 -20.433 1.00 90.31 116 ARG A N 1
ATOM 987 C CA . ARG A 1 116 ? 6.852 -5.781 -21.518 1.00 90.31 116 ARG A CA 1
ATOM 988 C C . ARG A 1 116 ? 5.914 -6.939 -21.165 1.00 90.31 116 ARG A C 1
ATOM 990 O O . ARG A 1 116 ? 4.713 -6.836 -21.385 1.00 90.31 116 ARG A O 1
ATOM 997 N N . GLU A 1 117 ? 6.449 -8.014 -20.594 1.00 91.75 117 GLU A N 1
ATOM 998 C CA . GLU A 1 117 ? 5.657 -9.174 -20.172 1.00 91.75 117 GLU A CA 1
ATOM 999 C C . GLU A 1 117 ? 4.771 -8.846 -18.973 1.00 91.75 117 GLU A C 1
ATOM 1001 O O . GLU A 1 117 ? 3.608 -9.246 -18.953 1.00 91.75 117 GLU A O 1
ATOM 1006 N N . ARG A 1 118 ? 5.284 -8.063 -18.014 1.00 92.31 118 ARG A N 1
ATOM 1007 C CA . ARG A 1 118 ? 4.493 -7.579 -16.871 1.00 92.31 118 ARG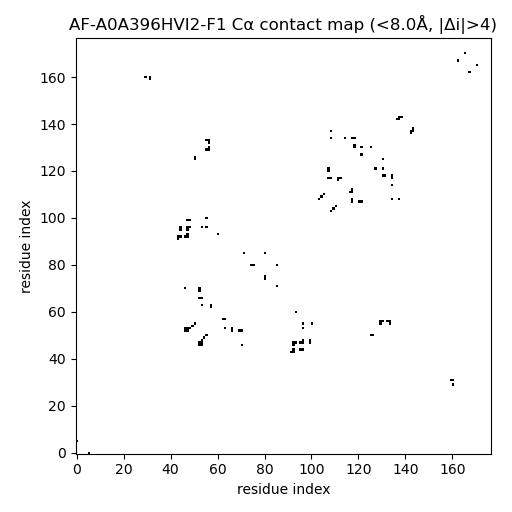 A CA 1
ATOM 1008 C C . ARG A 1 118 ? 3.273 -6.798 -17.348 1.00 92.31 118 ARG A C 1
ATOM 1010 O O . ARG A 1 118 ? 2.163 -7.109 -16.940 1.00 92.31 118 ARG A O 1
ATOM 1017 N N . LEU A 1 119 ? 3.479 -5.834 -18.251 1.00 91.44 119 LEU A N 1
ATOM 1018 C CA . LEU A 1 119 ? 2.416 -4.997 -18.819 1.00 91.44 119 LEU A CA 1
ATOM 1019 C C . LEU A 1 119 ? 1.418 -5.787 -19.672 1.00 91.44 119 LEU A C 1
ATOM 1021 O O . LEU A 1 119 ? 0.229 -5.485 -19.623 1.00 91.44 119 LEU A O 1
ATOM 1025 N N . LYS A 1 120 ? 1.877 -6.810 -20.408 1.00 92.75 120 LYS A N 1
ATOM 1026 C CA . LYS A 1 120 ? 0.996 -7.704 -21.178 1.00 92.75 120 LYS A CA 1
ATOM 1027 C C . LYS A 1 120 ? 0.066 -8.509 -20.267 1.00 92.75 120 LYS A C 1
ATOM 1029 O O . LYS A 1 120 ? -1.093 -8.703 -20.604 1.00 92.75 120 LYS A O 1
ATOM 1034 N N . ASN A 1 121 ? 0.563 -8.953 -19.116 1.00 92.12 121 ASN A N 1
ATOM 1035 C CA . ASN A 1 121 ? -0.187 -9.759 -18.154 1.00 92.12 121 ASN A CA 1
ATOM 1036 C C . ASN A 1 121 ? -0.830 -8.894 -17.060 1.00 92.12 121 ASN A C 1
ATOM 1038 O O . ASN A 1 121 ? -0.749 -9.228 -15.881 1.00 92.12 121 ASN A O 1
ATOM 1042 N N . ARG A 1 122 ? -1.429 -7.759 -17.426 1.00 92.62 122 ARG A N 1
ATOM 1043 C CA . ARG A 1 122 ? -2.178 -6.901 -16.497 1.00 92.62 122 ARG A CA 1
ATOM 1044 C C . ARG A 1 122 ? -3.479 -7.602 -16.059 1.00 92.62 122 ARG A C 1
ATOM 1046 O O . ARG A 1 122 ? -4.172 -8.120 -16.927 1.00 92.62 122 ARG A O 1
ATOM 1053 N N . PRO A 1 123 ? -3.861 -7.565 -14.769 1.00 90.12 123 PRO A N 1
ATOM 1054 C CA . PRO A 1 123 ? -5.196 -7.982 -14.330 1.00 90.12 123 PRO A CA 1
ATOM 1055 C C . PRO A 1 123 ? -6.304 -7.088 -14.895 1.00 90.12 123 PRO A C 1
ATOM 1057 O O . PRO A 1 123 ? -6.179 -5.861 -14.851 1.00 90.12 123 PRO A O 1
ATOM 1060 N N . ASP A 1 124 ? -7.423 -7.678 -15.316 1.00 86.56 124 ASP A N 1
ATOM 1061 C CA . ASP A 1 124 ? -8.546 -6.935 -15.912 1.00 86.56 124 ASP A CA 1
ATOM 1062 C C . ASP A 1 124 ? -9.116 -5.855 -14.979 1.00 86.56 124 ASP A C 1
ATOM 1064 O O . ASP A 1 124 ? -9.421 -4.749 -15.423 1.00 86.56 124 ASP A O 1
ATOM 1068 N N . GLY A 1 125 ? -9.150 -6.127 -13.670 1.00 83.19 125 GLY A N 1
ATOM 1069 C CA . GLY A 1 125 ? -9.673 -5.214 -12.648 1.00 83.19 125 GLY A CA 1
ATOM 1070 C C . GLY A 1 125 ? -8.796 -3.998 -12.313 1.00 83.19 125 GLY A C 1
ATOM 1071 O O . GLY A 1 125 ? -9.169 -3.208 -11.449 1.00 83.19 125 GLY A O 1
ATOM 1072 N N . ILE A 1 126 ? -7.626 -3.823 -12.941 1.00 86.94 126 ILE A N 1
ATOM 1073 C CA . ILE A 1 126 ? -6.725 -2.691 -12.657 1.00 86.94 126 ILE A CA 1
ATOM 1074 C C . ILE A 1 126 ? -6.544 -1.839 -13.903 1.00 86.94 126 ILE A C 1
ATOM 1076 O O . ILE A 1 126 ? -5.984 -2.311 -14.884 1.00 86.94 126 ILE A O 1
ATOM 1080 N N . LEU A 1 127 ? -6.894 -0.551 -13.839 1.00 88.81 127 LEU A N 1
ATOM 1081 C CA . LEU A 1 127 ? -6.656 0.403 -14.930 1.00 88.81 127 LEU A CA 1
ATOM 1082 C C . LEU A 1 127 ? -5.200 0.379 -15.419 1.00 88.81 127 LEU A C 1
ATOM 1084 O O . LEU A 1 127 ? -4.256 0.413 -14.625 1.00 88.81 127 LEU A O 1
ATOM 1088 N N . GLU A 1 128 ? -5.010 0.388 -16.739 1.00 90.00 128 GLU A N 1
ATOM 1089 C CA . GLU A 1 128 ? -3.686 0.278 -17.360 1.00 90.00 128 GLU A CA 1
ATOM 1090 C C . GLU A 1 128 ? -2.718 1.371 -16.885 1.00 90.00 128 GLU A C 1
ATOM 1092 O O . GLU A 1 128 ? -1.563 1.083 -16.565 1.00 90.00 128 GLU A O 1
ATOM 1097 N N . ALA A 1 129 ? -3.194 2.612 -16.759 1.00 89.12 129 ALA A N 1
ATOM 1098 C CA . ALA A 1 129 ? -2.395 3.726 -16.252 1.00 89.12 129 ALA A CA 1
ATOM 1099 C C . ALA A 1 129 ? -1.902 3.486 -14.811 1.00 89.12 129 ALA A C 1
ATOM 1101 O O . ALA A 1 129 ? -0.734 3.729 -14.498 1.00 89.12 129 ALA A O 1
ATOM 1102 N N . HIS A 1 130 ? -2.766 2.957 -13.938 1.00 88.75 130 HIS A N 1
ATOM 1103 C CA . HIS A 1 130 ? -2.404 2.624 -12.557 1.00 88.75 130 HIS A CA 1
ATOM 1104 C C . HIS A 1 130 ? -1.395 1.479 -12.512 1.00 88.75 130 HIS A C 1
ATOM 1106 O O . HIS A 1 130 ? -0.406 1.547 -11.780 1.00 88.75 130 HIS A O 1
ATOM 1112 N N . PHE A 1 131 ? -1.618 0.455 -13.332 1.00 91.12 131 PHE A N 1
ATOM 1113 C CA . PHE A 1 131 ? -0.739 -0.700 -13.409 1.00 91.12 131 PHE A CA 1
ATOM 1114 C C . PHE A 1 131 ? 0.659 -0.326 -13.920 1.00 91.12 131 PHE A C 1
ATOM 1116 O O . PHE A 1 131 ? 1.657 -0.701 -13.306 1.00 91.12 131 PHE A O 1
ATOM 1123 N N . LYS A 1 132 ? 0.757 0.501 -14.971 1.00 91.38 132 LYS A N 1
ATOM 1124 C CA . LYS A 1 132 ? 2.037 1.050 -15.455 1.00 91.38 132 LYS A CA 1
ATOM 1125 C C . LYS A 1 132 ? 2.777 1.806 -14.354 1.00 91.38 132 LYS A C 1
ATOM 1127 O O . LYS A 1 132 ? 3.962 1.559 -14.137 1.00 91.38 132 LYS A O 1
ATOM 1132 N N . LYS A 1 133 ? 2.078 2.678 -13.619 1.00 90.31 133 LYS A N 1
ATOM 1133 C CA . LYS A 1 133 ? 2.663 3.444 -12.509 1.00 90.31 133 LYS A CA 1
ATOM 1134 C C . LYS A 1 133 ? 3.222 2.531 -11.410 1.00 90.31 133 LYS A C 1
ATOM 1136 O O . LYS A 1 133 ? 4.336 2.763 -10.950 1.00 90.31 133 LYS A O 1
ATOM 1141 N N . LEU A 1 134 ? 2.497 1.471 -11.045 1.00 90.50 134 LEU A N 1
ATOM 1142 C CA . LEU A 1 134 ? 2.956 0.458 -10.085 1.00 90.50 134 LEU A CA 1
ATOM 1143 C C . LEU A 1 134 ? 4.215 -0.273 -10.555 1.00 90.50 134 LEU A C 1
ATOM 1145 O O . LEU A 1 134 ? 5.175 -0.401 -9.796 1.00 90.50 134 LEU A O 1
ATOM 1149 N N . MET A 1 135 ? 4.226 -0.737 -11.810 1.00 90.94 135 MET A N 1
ATOM 1150 C CA . MET A 1 135 ? 5.381 -1.444 -12.365 1.00 90.94 135 MET A CA 1
ATOM 1151 C C . MET A 1 135 ? 6.629 -0.560 -12.376 1.00 90.94 135 MET A C 1
ATOM 1153 O O . MET A 1 135 ? 7.717 -1.046 -12.078 1.00 90.94 135 MET A O 1
ATOM 1157 N N . THR A 1 136 ? 6.482 0.725 -12.704 1.00 89.50 136 THR A N 1
ATOM 1158 C CA . THR A 1 136 ? 7.586 1.692 -12.654 1.00 89.50 136 THR A CA 1
ATOM 1159 C C . THR A 1 136 ? 8.050 1.927 -11.220 1.00 89.50 136 THR A C 1
ATOM 1161 O O . THR A 1 136 ? 9.247 1.854 -10.961 1.00 89.50 136 THR A O 1
ATOM 1164 N N . TYR A 1 137 ? 7.121 2.122 -10.281 1.00 88.38 137 TYR A N 1
ATOM 1165 C CA . TYR A 1 137 ? 7.439 2.342 -8.870 1.00 88.38 137 TYR A CA 1
ATOM 1166 C C . TYR A 1 137 ? 8.273 1.203 -8.267 1.00 88.38 137 TYR A C 1
ATOM 1168 O O . TYR A 1 137 ? 9.322 1.441 -7.675 1.00 88.38 137 TYR A O 1
ATOM 1176 N N . TRP A 1 138 ? 7.869 -0.052 -8.476 1.00 88.38 138 TRP A N 1
ATOM 1177 C CA . TRP A 1 138 ? 8.602 -1.206 -7.941 1.00 88.38 138 TRP A CA 1
ATOM 1178 C C . TRP A 1 138 ? 9.962 -1.458 -8.607 1.00 88.38 138 TRP A C 1
ATOM 1180 O O . TRP A 1 138 ? 10.733 -2.283 -8.116 1.00 88.38 138 TRP A O 1
ATOM 1190 N N . ARG A 1 139 ? 10.278 -0.780 -9.719 1.00 87.94 139 ARG A N 1
ATOM 1191 C CA . ARG A 1 139 ? 11.604 -0.852 -10.355 1.00 87.94 139 ARG A CA 1
ATOM 1192 C C . ARG A 1 139 ? 12.624 0.097 -9.738 1.00 87.94 139 ARG A C 1
ATOM 1194 O O . ARG A 1 139 ? 13.808 -0.132 -9.972 1.00 87.94 139 ARG A O 1
ATOM 1201 N N . TYR A 1 140 ? 12.196 1.124 -9.003 1.00 89.12 140 TYR A N 1
ATOM 1202 C CA . TYR A 1 140 ? 13.124 2.056 -8.372 1.00 89.12 140 TYR A CA 1
ATOM 1203 C C . TYR A 1 140 ? 14.067 1.321 -7.423 1.00 89.12 140 TYR A C 1
ATOM 1205 O O . TYR A 1 140 ? 13.641 0.457 -6.657 1.00 89.12 140 TYR A O 1
ATOM 1213 N N . GLU A 1 141 ? 15.348 1.667 -7.494 1.00 89.12 141 GLU A N 1
ATOM 1214 C CA . GLU A 1 141 ? 16.410 0.989 -6.754 1.00 89.12 141 GLU A CA 1
ATOM 1215 C C . GLU A 1 141 ? 16.179 1.045 -5.245 1.00 89.12 141 GLU A C 1
ATOM 1217 O O . GLU A 1 141 ? 16.136 -0.005 -4.614 1.00 89.12 141 GLU A O 1
ATOM 1222 N N . ALA A 1 142 ? 15.866 2.225 -4.702 1.00 88.69 142 ALA A N 1
ATOM 1223 C CA . ALA A 1 142 ? 15.524 2.388 -3.289 1.00 88.69 142 ALA A CA 1
ATOM 1224 C C . ALA A 1 142 ? 14.383 1.449 -2.845 1.00 88.69 142 ALA A C 1
ATOM 1226 O O . ALA A 1 142 ? 14.471 0.779 -1.823 1.00 88.69 142 ALA A O 1
ATOM 1227 N N . ILE A 1 143 ? 13.329 1.319 -3.658 1.00 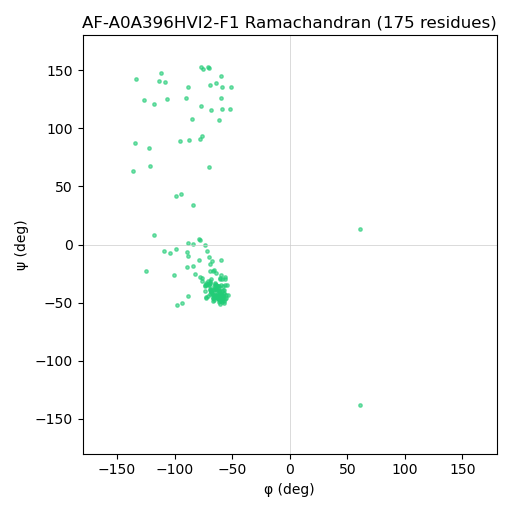87.06 143 ILE A N 1
ATOM 1228 C CA . ILE A 1 143 ? 12.179 0.452 -3.351 1.00 87.06 143 ILE A CA 1
ATOM 1229 C C . ILE A 1 143 ? 12.551 -1.031 -3.429 1.00 87.06 143 ILE A C 1
ATOM 1231 O O . ILE A 1 143 ? 12.025 -1.854 -2.673 1.00 87.06 143 ILE A O 1
ATOM 1235 N N . ARG A 1 144 ? 13.447 -1.394 -4.351 1.00 87.06 144 ARG A N 1
ATOM 1236 C CA . ARG A 1 144 ? 13.978 -2.756 -4.442 1.00 87.06 144 ARG A CA 1
ATOM 1237 C C . ARG A 1 144 ? 14.843 -3.092 -3.238 1.00 87.06 144 ARG A C 1
ATOM 1239 O O . ARG A 1 144 ? 14.688 -4.194 -2.719 1.00 87.06 144 ARG A O 1
ATOM 1246 N N . GLU A 1 145 ? 15.688 -2.167 -2.798 1.00 89.69 145 GLU A N 1
ATOM 1247 C CA . GLU A 1 145 ? 16.580 -2.383 -1.661 1.00 89.69 145 GLU A CA 1
ATOM 1248 C C . GLU A 1 145 ? 15.789 -2.548 -0.364 1.00 89.69 145 GLU A C 1
ATOM 1250 O O . GLU A 1 145 ? 15.944 -3.561 0.311 1.00 89.69 145 GLU A O 1
ATOM 1255 N N . ILE A 1 146 ? 14.817 -1.665 -0.100 1.00 86.50 146 ILE A N 1
ATOM 1256 C CA . ILE A 1 146 ? 13.892 -1.808 1.039 1.00 86.50 146 ILE A CA 1
ATOM 1257 C C . ILE A 1 146 ? 13.192 -3.173 0.994 1.00 86.50 146 ILE A C 1
ATOM 1259 O O . ILE A 1 146 ? 13.129 -3.901 1.983 1.00 86.50 146 ILE A O 1
ATOM 1263 N N . SER A 1 147 ? 12.693 -3.574 -0.179 1.00 83.06 147 SER A N 1
ATOM 1264 C CA . SER A 1 147 ? 12.027 -4.869 -0.336 1.00 83.06 147 SER A CA 1
ATOM 1265 C C . SER A 1 147 ? 12.962 -6.058 -0.090 1.00 83.06 147 SER A C 1
ATOM 1267 O O . SER A 1 147 ? 12.493 -7.089 0.388 1.00 83.06 147 SER A O 1
ATOM 1269 N N . HIS A 1 148 ? 14.241 -5.948 -0.453 1.00 86.38 148 HIS A N 1
ATOM 1270 C CA . HIS A 1 148 ? 15.248 -6.984 -0.231 1.00 86.38 148 HIS A CA 1
ATOM 1271 C C . HIS A 1 148 ? 15.613 -7.061 1.254 1.00 86.38 148 HIS A C 1
ATOM 1273 O O . HIS A 1 148 ? 15.627 -8.151 1.827 1.00 86.38 148 HIS A O 1
ATOM 1279 N N . GLN A 1 149 ? 15.839 -5.917 1.894 1.00 87.12 149 GLN A N 1
ATOM 1280 C CA . GLN A 1 149 ? 16.140 -5.851 3.317 1.00 87.12 149 GLN A CA 1
ATOM 1281 C C . GLN A 1 149 ? 14.994 -6.420 4.161 1.00 87.12 149 GLN A C 1
ATOM 1283 O O . GLN A 1 149 ? 15.241 -7.249 5.033 1.00 87.12 149 GLN A O 1
ATOM 1288 N N . ASN A 1 150 ? 13.740 -6.090 3.839 1.00 83.69 150 ASN A N 1
ATOM 1289 C CA . ASN A 1 150 ? 12.577 -6.649 4.535 1.00 83.69 150 ASN A CA 1
ATOM 1290 C C . ASN A 1 150 ? 12.496 -8.174 4.393 1.00 83.69 150 ASN A C 1
ATOM 1292 O O . ASN A 1 150 ? 12.223 -8.864 5.371 1.00 83.69 150 ASN A O 1
ATOM 1296 N N . ALA A 1 151 ? 12.788 -8.719 3.207 1.00 82.62 151 ALA A N 1
ATOM 1297 C CA . ALA A 1 151 ? 12.831 -10.168 3.008 1.00 82.62 151 ALA A CA 1
ATOM 1298 C C . ALA A 1 151 ? 13.937 -10.835 3.846 1.00 82.62 151 ALA A C 1
ATOM 1300 O O . ALA A 1 151 ? 13.689 -11.856 4.481 1.00 82.62 151 ALA A O 1
ATOM 1301 N N . LYS A 1 152 ? 15.131 -10.229 3.911 1.00 89.75 152 LYS A N 1
ATOM 1302 C CA . LYS A 1 152 ? 16.232 -10.689 4.777 1.00 89.75 152 LYS A CA 1
ATOM 1303 C C . LYS A 1 152 ? 15.874 -10.621 6.263 1.00 89.75 152 LYS A C 1
ATOM 1305 O O . LYS A 1 152 ? 16.276 -11.497 7.021 1.00 89.75 152 LYS A O 1
ATOM 1310 N N . ASN A 1 153 ? 15.163 -9.580 6.690 1.00 87.19 153 ASN A N 1
ATOM 1311 C CA . ASN A 1 153 ? 14.735 -9.426 8.080 1.00 87.19 153 ASN A CA 1
ATOM 1312 C C . ASN A 1 153 ? 13.728 -10.516 8.466 1.00 87.19 153 ASN A C 1
ATOM 1314 O O . ASN A 1 153 ? 13.879 -11.128 9.520 1.00 87.19 153 ASN A O 1
ATOM 1318 N N . ILE A 1 154 ? 12.761 -10.802 7.586 1.00 83.19 154 ILE A N 1
ATOM 1319 C CA . ILE A 1 154 ? 11.788 -11.889 7.769 1.00 83.19 154 ILE A CA 1
ATOM 1320 C C . ILE A 1 154 ? 12.4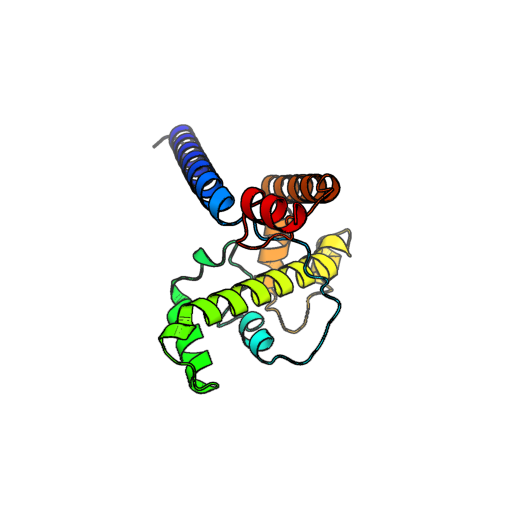94 -13.247 7.847 1.00 83.19 154 ILE A C 1
ATOM 1322 O O . ILE A 1 154 ? 12.227 -14.008 8.768 1.00 83.19 154 ILE A O 1
ATOM 1326 N N . ASP A 1 155 ? 13.436 -13.530 6.943 1.00 86.81 155 ASP A N 1
ATOM 1327 C CA . ASP A 1 155 ? 14.196 -14.792 6.935 1.00 86.81 155 ASP A CA 1
ATOM 1328 C C . ASP A 1 155 ? 14.997 -15.012 8.236 1.00 86.81 155 ASP A C 1
ATOM 1330 O O . ASP A 1 155 ? 15.099 -16.122 8.756 1.00 86.81 155 ASP A O 1
ATOM 1334 N N . LYS A 1 156 ? 15.509 -13.928 8.833 1.00 87.69 156 LYS A N 1
ATOM 1335 C CA . LYS A 1 156 ? 16.212 -13.964 10.126 1.00 87.69 156 LYS A CA 1
ATOM 1336 C C . LYS A 1 156 ? 15.275 -14.055 11.336 1.00 87.69 156 LYS A C 1
ATOM 1338 O O . LYS A 1 156 ? 15.747 -14.320 12.447 1.00 87.69 156 LYS A O 1
ATOM 1343 N N . GLN A 1 157 ? 13.975 -13.822 11.165 1.00 84.75 157 GLN A N 1
ATOM 1344 C CA . GLN A 1 157 ? 13.004 -13.790 12.254 1.00 84.75 157 GLN A CA 1
ATOM 1345 C C . GLN A 1 157 ? 12.670 -15.217 12.723 1.00 84.75 157 GLN A C 1
ATOM 1347 O O . GLN A 1 157 ? 11.768 -15.870 12.209 1.00 84.75 157 GLN A O 1
ATOM 1352 N N . LYS A 1 158 ? 13.383 -15.709 13.745 1.00 81.75 158 LYS A N 1
ATOM 1353 C CA . LYS A 1 158 ? 13.190 -17.073 14.284 1.00 81.75 158 LYS A CA 1
ATOM 1354 C C . LYS A 1 158 ? 11.921 -17.241 15.115 1.00 81.75 158 LYS A C 1
ATOM 1356 O O . LYS A 1 158 ? 11.262 -18.273 15.046 1.00 81.75 158 LYS A O 1
ATOM 1361 N N . TRP A 1 159 ? 11.599 -16.243 15.932 1.00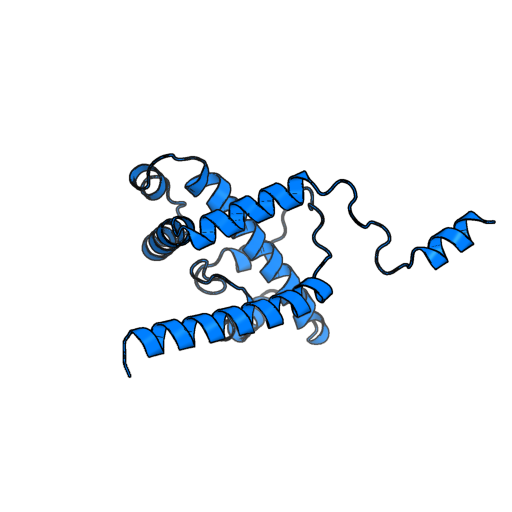 78.12 159 TRP A N 1
ATOM 1362 C CA . TRP A 1 159 ? 10.478 -16.304 16.862 1.00 78.12 159 TRP A CA 1
ATOM 1363 C C . TRP A 1 159 ? 9.589 -15.098 16.654 1.00 78.12 159 TRP A C 1
ATOM 1365 O O . TRP A 1 159 ? 10.034 -13.956 16.754 1.00 78.12 159 TRP A O 1
ATOM 1375 N N . ARG A 1 160 ? 8.312 -15.360 16.400 1.00 70.44 160 ARG A N 1
ATOM 1376 C CA . ARG A 1 160 ? 7.292 -14.322 16.461 1.00 70.44 160 ARG A CA 1
ATOM 1377 C C . ARG A 1 160 ? 6.750 -14.228 17.861 1.00 70.44 160 ARG A C 1
ATOM 1379 O O . ARG A 1 160 ? 6.458 -15.248 18.487 1.00 70.44 160 ARG A O 1
ATOM 1386 N N . HIS A 1 161 ? 6.616 -13.000 18.335 1.00 70.44 161 HIS A N 1
ATOM 1387 C CA . HIS A 1 161 ? 5.969 -12.746 19.602 1.00 70.44 161 HIS A CA 1
ATOM 1388 C C . HIS A 1 161 ? 4.532 -13.289 19.554 1.00 70.44 161 HIS A C 1
ATOM 1390 O O . HIS A 1 161 ? 3.722 -12.852 18.741 1.00 70.44 161 HIS A O 1
ATOM 1396 N N . ARG A 1 162 ? 4.228 -14.281 20.400 1.00 67.44 162 ARG A N 1
ATOM 1397 C CA . ARG A 1 162 ? 2.888 -14.892 20.521 1.00 67.44 162 ARG A CA 1
ATOM 1398 C C . ARG A 1 162 ? 2.177 -14.535 21.822 1.00 67.44 162 ARG A C 1
ATOM 1400 O O . ARG A 1 162 ? 1.020 -14.895 21.993 1.00 67.44 162 ARG A O 1
ATOM 1407 N N . ALA A 1 163 ? 2.851 -13.842 22.737 1.00 71.12 163 ALA A N 1
ATOM 1408 C CA . ALA A 1 163 ? 2.309 -13.535 24.057 1.00 71.12 163 ALA A CA 1
ATOM 1409 C C . ALA A 1 163 ? 1.192 -12.471 24.031 1.00 71.12 163 ALA A C 1
ATOM 1411 O O . ALA A 1 163 ? 0.551 -12.224 25.051 1.00 71.12 163 ALA A O 1
ATOM 1412 N N . GLY A 1 164 ? 0.915 -11.866 22.869 1.00 74.62 164 GLY A N 1
ATOM 1413 C CA . GLY A 1 164 ? -0.092 -10.816 22.741 1.00 74.62 164 GLY A CA 1
ATOM 1414 C C . GLY A 1 164 ? 0.268 -9.611 23.608 1.00 74.62 164 GLY A C 1
ATOM 1415 O O . GLY A 1 164 ? 1.430 -9.234 23.689 1.00 74.62 164 GLY A O 1
ATOM 1416 N N . SER A 1 165 ? -0.710 -9.022 24.288 1.00 77.12 165 SER A N 1
ATOM 1417 C CA . SER A 1 165 ? -0.491 -7.922 25.239 1.00 77.12 165 SER A CA 1
ATOM 1418 C C . SER A 1 165 ? 0.049 -8.374 26.606 1.00 77.12 165 SER A C 1
ATOM 1420 O O . SER A 1 165 ? 0.175 -7.561 27.521 1.00 77.12 165 SER A O 1
ATOM 1422 N N . ILE A 1 166 ? 0.343 -9.666 26.785 1.00 80.94 166 ILE A N 1
ATOM 1423 C CA . ILE A 1 166 ? 0.779 -10.222 28.066 1.00 80.94 166 ILE A CA 1
ATOM 1424 C C . ILE A 1 166 ? 2.303 -10.149 28.152 1.00 80.94 166 ILE A C 1
ATOM 1426 O O . ILE A 1 166 ? 3.013 -10.670 27.295 1.00 80.94 166 ILE A O 1
ATOM 1430 N N . SER A 1 167 ? 2.821 -9.538 29.218 1.00 81.88 167 SER A N 1
ATOM 1431 C CA . SER A 1 167 ? 4.265 -9.465 29.435 1.00 81.88 167 SER A CA 1
ATOM 1432 C C . SER A 1 167 ? 4.857 -10.832 29.798 1.00 81.88 167 SER A C 1
ATOM 1434 O O . SER A 1 167 ? 4.218 -11.672 30.441 1.00 81.88 167 SER A O 1
ATOM 1436 N N . PHE A 1 168 ? 6.131 -11.043 29.459 1.00 81.44 168 PHE A N 1
ATOM 1437 C CA . PHE A 1 168 ? 6.847 -12.264 29.843 1.00 81.44 168 PHE A CA 1
ATOM 1438 C C . PHE A 1 168 ? 6.930 -12.462 31.363 1.00 81.44 168 PHE A C 1
ATOM 1440 O O . PHE A 1 168 ? 6.994 -13.602 31.815 1.00 81.44 168 PHE A O 1
ATOM 1447 N N . ALA A 1 169 ? 6.881 -11.385 32.156 1.00 85.94 169 ALA A N 1
ATOM 1448 C CA . ALA A 1 169 ? 6.814 -11.473 33.615 1.00 85.94 169 ALA A CA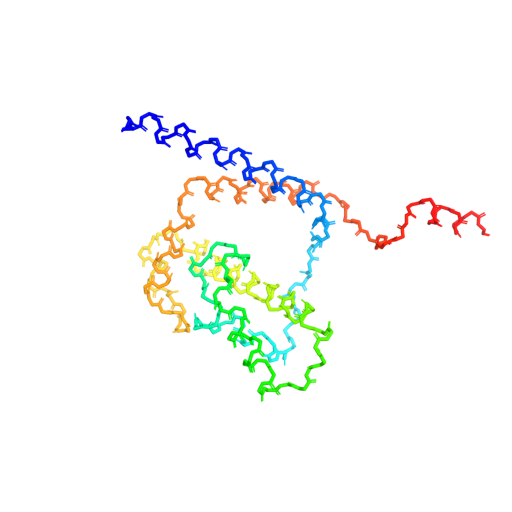 1
ATOM 1449 C C . ALA A 1 169 ? 5.527 -12.177 34.080 1.00 85.94 169 ALA A C 1
ATOM 1451 O O . ALA A 1 169 ? 5.592 -13.107 34.880 1.00 85.94 169 ALA A O 1
ATOM 1452 N N . VAL A 1 170 ? 4.375 -11.807 33.507 1.00 86.25 170 VAL A N 1
ATOM 1453 C CA . VAL A 1 170 ? 3.081 -12.445 33.809 1.00 86.25 170 VAL A CA 1
ATOM 1454 C C . VAL A 1 170 ? 3.065 -13.905 33.357 1.00 86.25 170 VAL A C 1
ATOM 1456 O O . VAL A 1 170 ? 2.528 -14.761 34.056 1.00 86.25 170 VAL A O 1
ATOM 1459 N N . ILE A 1 171 ? 3.666 -14.212 32.205 1.00 85.69 171 ILE A N 1
ATOM 1460 C CA . ILE A 1 171 ? 3.774 -15.595 31.721 1.00 85.69 171 ILE A CA 1
ATOM 1461 C C . ILE A 1 171 ? 4.619 -16.443 32.676 1.00 85.69 171 ILE A C 1
ATOM 1463 O O . ILE A 1 171 ? 4.210 -17.548 33.017 1.00 85.69 171 ILE A O 1
ATOM 1467 N N . ARG A 1 172 ? 5.765 -15.929 33.140 1.00 88.69 172 ARG A N 1
ATOM 1468 C CA . ARG A 1 172 ? 6.645 -16.647 34.077 1.00 88.69 172 ARG A CA 1
ATOM 1469 C C . ARG A 1 172 ? 5.961 -16.940 35.411 1.00 88.69 172 ARG A C 1
ATOM 1471 O O . ARG A 1 172 ? 6.045 -18.068 35.873 1.00 88.69 172 ARG A O 1
ATOM 1478 N N . GLU A 1 173 ? 5.247 -15.970 35.978 1.00 92.06 173 GLU A N 1
ATOM 1479 C CA . GLU A 1 173 ? 4.481 -16.144 37.224 1.00 92.06 173 GLU A CA 1
ATOM 1480 C C . GLU A 1 173 ? 3.375 -17.205 37.090 1.00 92.06 173 GLU A C 1
ATOM 1482 O O . GLU A 1 173 ? 3.120 -17.976 38.008 1.00 92.06 173 GLU A O 1
ATOM 1487 N N . ARG A 1 174 ? 2.708 -17.281 35.931 1.00 89.69 174 ARG A N 1
ATOM 1488 C CA . ARG A 1 174 ? 1.690 -18.317 35.676 1.00 89.69 174 ARG A CA 1
ATOM 1489 C C . ARG A 1 174 ? 2.280 -19.719 35.561 1.00 89.69 174 ARG A C 1
ATOM 1491 O O . ARG A 1 174 ? 1.576 -20.674 35.853 1.00 89.69 174 ARG A O 1
ATOM 1498 N N . LEU A 1 175 ? 3.523 -19.829 35.097 1.00 88.69 175 LEU A N 1
ATOM 1499 C CA . LEU A 1 175 ? 4.224 -21.100 34.903 1.00 88.69 175 LEU A CA 1
ATOM 1500 C C . LEU A 1 175 ? 4.977 -21.577 36.155 1.00 88.69 175 LEU A C 1
ATOM 1502 O O . LEU A 1 175 ? 5.478 -22.696 36.149 1.00 88.69 175 LEU A O 1
ATOM 1506 N N . SER A 1 176 ? 5.101 -20.748 37.198 1.00 86.12 176 SER A N 1
ATOM 1507 C CA . SER A 1 176 ? 5.760 -21.123 38.459 1.00 86.12 176 SER A CA 1
ATOM 1508 C C . SER A 1 176 ? 4.819 -21.779 39.482 1.00 86.12 176 SER A C 1
ATOM 1510 O O . SER A 1 176 ? 5.267 -22.119 40.577 1.00 86.12 176 SER A O 1
ATOM 1512 N N . LYS A 1 177 ? 3.540 -21.957 39.129 1.00 57.75 177 LYS A N 1
ATOM 1513 C CA . LYS A 1 177 ? 2.499 -22.627 39.923 1.00 57.75 177 LYS A CA 1
ATOM 1514 C C . LYS A 1 177 ? 2.173 -23.991 39.337 1.00 57.75 177 LYS A C 1
ATOM 1516 O O . LYS A 1 177 ? 1.914 -24.903 40.148 1.00 57.75 177 LYS A O 1
#